Protein AF-W6Z6M7-F1 (afdb_monomer_lite)

Sequence (289 aa):
KALEEQAALIQELYREKDEEKVVNYAEYVKILHVDLKQAHRQIEYYKVLAEDSQRRASRYQESLTQATKDQIAVSHLEAQKEQLHRELEQHKLIIHKLRSENERAAENFVRLRERDKKALAACEVRLADLVSHACENENVAARTLLNDRGALLNKMEVVYNVVVSEVTPLKRVFKRALQMLQVYQGLFQTLSDPRFTTIGSLPPDLDALMTRARDDLNAYREVHGMFSGVGAAVEDQIREELGGMSESAGGMLKSLHYIKRDVEAFLARLRAEPGAWFIMKAKFGNIWR

Structure (mmCIF, N/CA/C/O backbone):
data_AF-W6Z6M7-F1
#
_entry.id   AF-W6Z6M7-F1
#
loop_
_atom_site.group_PDB
_atom_site.id
_atom_site.type_symbol
_atom_site.label_atom_id
_atom_site.label_alt_id
_atom_site.label_comp_id
_atom_site.label_asym_id
_atom_site.label_entity_id
_atom_site.label_seq_id
_atom_site.pdbx_PDB_ins_code
_atom_site.Cartn_x
_atom_site.Cartn_y
_atom_site.Cartn_z
_atom_site.occupancy
_atom_site.B_iso_or_equiv
_atom_site.auth_seq_id
_atom_site.auth_comp_id
_atom_site.auth_asym_id
_atom_site.auth_atom_id
_atom_site.pdbx_PDB_model_num
ATOM 1 N N . LYS A 1 1 ? -38.004 -29.398 139.815 1.00 52.56 1 LYS A N 1
ATOM 2 C CA . LYS A 1 1 ? -38.571 -28.130 140.329 1.00 52.56 1 LYS A CA 1
ATOM 3 C C . LYS A 1 1 ? -40.101 -28.122 140.357 1.00 52.56 1 LYS A C 1
ATOM 5 O O . LYS A 1 1 ? -40.603 -28.377 141.434 1.00 52.56 1 LYS A O 1
ATOM 10 N N . ALA A 1 2 ? -40.861 -27.997 139.257 1.00 51.00 2 ALA A N 1
ATOM 11 C CA . ALA A 1 2 ? -42.343 -28.053 139.340 1.00 51.00 2 ALA A CA 1
ATOM 12 C C . ALA A 1 2 ? -42.921 -29.422 139.794 1.00 51.00 2 ALA A C 1
ATOM 14 O O . ALA A 1 2 ? -43.996 -29.480 140.377 1.00 51.00 2 ALA A O 1
ATOM 15 N N . LEU A 1 3 ? -42.188 -30.524 139.578 1.00 53.34 3 LEU A N 1
ATOM 16 C CA . LEU A 1 3 ? -42.571 -31.876 140.026 1.00 53.34 3 LEU A CA 1
ATOM 17 C C . LEU A 1 3 ? -42.216 -32.181 141.499 1.00 53.34 3 LEU A C 1
ATOM 19 O O . LEU A 1 3 ? -42.773 -33.111 142.068 1.00 53.34 3 LEU A O 1
ATOM 23 N N . GLU A 1 4 ? -41.317 -31.410 142.127 1.00 55.78 4 GLU A N 1
ATOM 24 C CA . GLU A 1 4 ? -40.910 -31.623 143.532 1.00 55.78 4 GLU A CA 1
ATOM 25 C C . GLU A 1 4 ? -41.875 -30.934 144.511 1.00 55.78 4 GLU A C 1
ATOM 27 O O . GLU A 1 4 ? -42.175 -31.484 145.567 1.00 55.78 4 GLU A O 1
ATOM 32 N N . GLU A 1 5 ? -42.454 -29.792 144.127 1.00 53.62 5 GLU A N 1
ATOM 33 C CA . GLU A 1 5 ? -43.509 -29.111 144.899 1.00 53.62 5 GLU A CA 1
ATOM 34 C C . GLU A 1 5 ? -44.842 -29.882 144.864 1.00 53.62 5 GLU A C 1
ATOM 36 O O . GLU A 1 5 ? -45.596 -29.877 145.837 1.00 53.62 5 GLU A O 1
ATOM 41 N N . GLN A 1 6 ? -45.101 -30.638 143.790 1.00 54.56 6 GLN A N 1
ATOM 42 C CA . GLN A 1 6 ? -46.291 -31.484 143.663 1.00 54.56 6 GLN A CA 1
ATOM 43 C C . GLN A 1 6 ? -46.231 -32.733 144.568 1.00 54.56 6 GLN A C 1
ATOM 45 O O . GLN A 1 6 ? -47.272 -33.235 144.983 1.00 54.56 6 GLN A O 1
ATOM 50 N N . ALA A 1 7 ? -45.030 -33.211 144.921 1.00 56.62 7 ALA A N 1
ATOM 51 C CA . ALA A 1 7 ? -44.844 -34.351 145.823 1.00 56.62 7 ALA A CA 1
ATOM 52 C C . ALA A 1 7 ? -44.991 -33.972 147.311 1.00 56.62 7 ALA A C 1
ATOM 54 O O . ALA A 1 7 ? -45.514 -34.771 148.090 1.00 56.62 7 ALA A O 1
ATOM 55 N N . ALA A 1 8 ? -44.602 -32.750 147.700 1.00 57.03 8 ALA A N 1
ATOM 56 C CA . ALA A 1 8 ? -44.759 -32.252 149.072 1.00 57.03 8 ALA A CA 1
ATOM 57 C C . ALA A 1 8 ? -46.240 -32.047 149.451 1.00 57.03 8 ALA A C 1
ATOM 59 O O . ALA A 1 8 ? -46.659 -32.440 150.538 1.00 57.03 8 ALA A O 1
ATOM 60 N N . LEU A 1 9 ? -47.060 -31.548 148.518 1.00 54.53 9 LEU A N 1
ATOM 61 C CA . LEU A 1 9 ? -48.497 -31.343 148.737 1.00 54.53 9 LEU A CA 1
ATOM 62 C C . LEU A 1 9 ? -49.275 -32.665 148.911 1.00 54.53 9 LEU A C 1
ATOM 64 O O . LEU A 1 9 ? -50.286 -32.712 149.609 1.00 54.53 9 LEU A O 1
ATOM 68 N N . ILE A 1 10 ? -48.798 -33.757 148.300 1.00 60.16 10 ILE A N 1
ATOM 69 C CA . ILE A 1 10 ? -49.424 -35.086 148.401 1.00 60.16 10 ILE A CA 1
ATOM 70 C C . ILE A 1 10 ? -49.123 -35.741 149.762 1.00 60.16 10 ILE A C 1
ATOM 72 O O . ILE A 1 10 ? -49.964 -36.480 150.266 1.00 60.16 10 ILE A O 1
ATOM 76 N N . GLN A 1 11 ? -47.980 -35.453 150.400 1.00 56.66 11 GLN A N 1
ATOM 77 C CA . GLN A 1 11 ? -47.641 -36.003 151.725 1.00 56.66 11 GLN A CA 1
ATOM 78 C C . GLN A 1 11 ? -48.412 -35.346 152.881 1.00 56.66 11 GLN A C 1
ATOM 80 O O . GLN A 1 11 ? -48.691 -36.011 153.879 1.00 56.66 11 GLN A O 1
ATOM 85 N N . GLU A 1 12 ? -48.804 -34.080 152.743 1.00 54.78 12 GLU A N 1
ATOM 86 C CA . GLU A 1 12 ? -49.548 -33.347 153.777 1.00 54.78 12 GLU A CA 1
ATOM 87 C C . GLU A 1 12 ? -51.053 -33.692 153.775 1.00 54.78 12 GLU A C 1
ATOM 89 O O . GLU A 1 12 ? -51.709 -33.666 154.815 1.00 54.78 12 GLU A O 1
ATOM 94 N N . LEU A 1 13 ? -51.583 -34.158 152.637 1.00 52.62 13 LEU A N 1
ATOM 95 C CA . LEU A 1 13 ? -52.991 -34.544 152.464 1.00 52.62 13 LEU A CA 1
ATOM 96 C C . LEU A 1 13 ? -53.360 -35.946 152.996 1.00 52.62 13 LEU A C 1
ATOM 98 O O . LEU A 1 13 ? -54.544 -36.258 153.085 1.00 52.62 13 LEU A O 1
ATOM 102 N N . TYR A 1 14 ? -52.397 -36.790 153.391 1.00 52.75 14 TYR A N 1
ATOM 103 C CA . TYR A 1 14 ? -52.678 -38.141 153.920 1.00 52.75 14 TYR A CA 1
ATOM 104 C C . TYR A 1 14 ? -52.827 -38.220 155.455 1.00 52.75 14 TYR A C 1
ATOM 106 O O . TYR A 1 14 ? -53.058 -39.312 155.981 1.00 52.75 14 TYR A O 1
ATOM 114 N N . ARG A 1 15 ? -52.711 -37.102 156.197 1.00 48.91 15 ARG A N 1
ATOM 115 C CA . ARG A 1 15 ? -52.721 -37.107 157.678 1.00 48.91 15 ARG A CA 1
ATOM 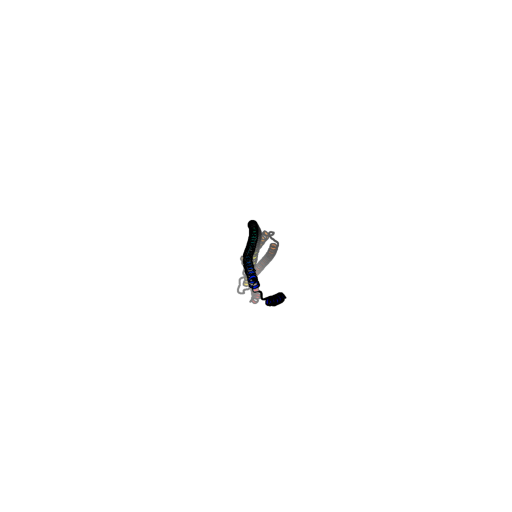116 C C . ARG A 1 15 ? -54.022 -36.627 158.341 1.00 48.91 15 ARG A C 1
ATOM 118 O O . ARG A 1 15 ? -54.185 -36.849 159.538 1.00 48.91 15 ARG A O 1
ATOM 125 N N . GLU A 1 16 ? -54.975 -36.077 157.592 1.00 45.22 16 GLU A N 1
ATOM 126 C CA . GLU A 1 16 ? -56.314 -35.732 158.095 1.00 45.22 16 GLU A CA 1
ATOM 127 C C . GLU A 1 16 ? -57.378 -36.646 157.473 1.00 45.22 16 GLU A C 1
ATOM 129 O O . GLU A 1 16 ? -57.803 -36.471 156.332 1.00 45.22 16 GLU A O 1
ATOM 134 N N . LYS A 1 17 ? -57.809 -37.651 158.245 1.00 46.94 17 LYS A N 1
ATOM 135 C CA . LYS A 1 17 ? -59.033 -38.415 157.981 1.00 46.94 17 LYS A CA 1
ATOM 136 C C . LYS A 1 17 ? -60.247 -37.536 158.301 1.00 46.94 17 LYS A C 1
ATOM 138 O O . LYS A 1 17 ? -60.750 -37.592 159.415 1.00 46.94 17 LYS A O 1
ATOM 143 N N . ASP A 1 18 ? -60.711 -36.779 157.314 1.00 43.69 18 ASP A N 1
ATOM 144 C CA . ASP A 1 18 ? -62.050 -36.180 157.294 1.00 43.69 18 ASP A CA 1
ATOM 145 C C . ASP A 1 18 ? -62.776 -36.670 156.034 1.00 43.69 18 ASP A C 1
ATOM 147 O O . ASP A 1 18 ? -62.530 -36.200 154.920 1.00 43.69 18 ASP A O 1
ATOM 151 N N . GLU A 1 19 ? -63.685 -37.630 156.209 1.00 46.97 19 GLU A N 1
ATOM 152 C CA . GLU A 1 19 ? -64.458 -38.267 155.130 1.00 46.97 19 GLU A CA 1
ATOM 153 C C . GLU A 1 19 ? -65.427 -37.294 154.410 1.00 46.97 19 GLU A C 1
ATOM 155 O O . GLU A 1 19 ? -65.953 -37.619 153.349 1.00 46.97 19 GLU A O 1
ATOM 160 N N . GLU A 1 20 ? -65.587 -36.057 154.898 1.00 45.72 20 GLU A N 1
ATOM 161 C CA . GLU A 1 20 ? -66.448 -35.014 154.310 1.00 45.72 20 GLU A CA 1
ATOM 162 C C . GLU A 1 20 ? -65.693 -34.058 153.352 1.00 45.72 20 GLU A C 1
ATOM 164 O O . GLU A 1 20 ? -66.273 -33.512 152.410 1.00 45.72 20 GLU A O 1
ATOM 169 N N . LYS A 1 21 ? -64.362 -33.923 153.497 1.00 44.44 21 LYS A N 1
ATOM 170 C CA . LYS A 1 21 ? -63.510 -33.125 152.584 1.00 44.44 21 LYS A CA 1
ATOM 171 C C . LYS A 1 21 ? -63.195 -33.859 151.273 1.00 44.44 21 LYS A C 1
ATOM 173 O O . LYS A 1 21 ? -62.911 -33.213 150.264 1.00 44.44 21 LYS A O 1
ATOM 178 N N . VAL A 1 22 ? -63.309 -35.192 151.259 1.00 48.59 22 VAL A N 1
ATOM 179 C CA . VAL A 1 22 ? -63.134 -36.040 150.063 1.00 48.59 22 VAL A CA 1
ATOM 180 C C . VAL A 1 22 ? -64.234 -35.779 149.019 1.00 48.59 22 VAL A C 1
ATOM 182 O O . VAL A 1 22 ? -63.962 -35.817 147.819 1.00 48.59 22 VAL A O 1
ATOM 185 N N . VAL A 1 23 ? -65.455 -35.430 149.450 1.00 51.97 23 VAL A N 1
ATOM 186 C CA . VAL A 1 23 ? -66.586 -35.118 148.551 1.00 51.97 23 VAL A CA 1
ATOM 187 C C . VAL A 1 23 ? -66.426 -33.736 147.901 1.00 51.97 23 VAL A C 1
ATOM 189 O O . VAL A 1 23 ? -66.646 -33.592 146.699 1.00 51.97 23 VAL A O 1
ATOM 192 N N . ASN A 1 24 ? -65.946 -32.745 148.657 1.00 53.38 24 ASN A N 1
ATOM 193 C CA . ASN A 1 24 ? -65.758 -31.369 148.180 1.00 53.38 24 ASN A CA 1
ATOM 194 C C . ASN A 1 24 ? -64.522 -31.227 147.259 1.00 53.38 24 ASN A C 1
ATOM 196 O O . ASN A 1 24 ? -64.566 -30.546 146.235 1.00 53.38 24 ASN A O 1
ATOM 200 N N . TYR A 1 25 ? -63.438 -31.970 147.529 1.00 50.47 25 TYR A N 1
ATOM 201 C CA . TYR A 1 25 ? -62.310 -32.089 146.591 1.00 50.47 25 TYR A CA 1
ATOM 202 C C . TYR A 1 25 ? -62.712 -32.781 145.282 1.00 50.47 25 TYR A C 1
ATOM 204 O O . TYR A 1 25 ? -62.236 -32.393 144.216 1.00 50.47 25 TYR A O 1
ATOM 212 N N . ALA A 1 26 ? -63.612 -33.768 145.325 1.00 59.12 26 ALA A N 1
ATOM 213 C CA . ALA A 1 26 ? -64.132 -34.407 144.118 1.00 59.12 26 ALA A CA 1
ATOM 214 C C . ALA A 1 26 ? -64.989 -33.446 143.267 1.00 59.12 26 ALA A C 1
ATOM 216 O O . ALA A 1 26 ? -64.957 -33.526 142.038 1.00 59.12 26 ALA A O 1
ATOM 217 N N . GLU A 1 27 ? -65.721 -32.517 143.890 1.00 61.28 27 GLU A N 1
ATOM 218 C CA . GLU A 1 27 ? -66.440 -31.436 143.200 1.00 61.28 27 GLU A CA 1
ATOM 219 C C . GLU A 1 27 ? -65.498 -30.383 142.608 1.00 61.28 27 GLU A C 1
ATOM 221 O O . GLU A 1 27 ? -65.645 -30.025 141.439 1.00 61.28 27 GLU A O 1
ATOM 226 N N . TYR A 1 28 ? -64.469 -29.960 143.343 1.00 66.69 28 TYR A N 1
ATOM 227 C CA . TYR A 1 28 ? -63.456 -29.034 142.831 1.00 66.69 28 TYR A CA 1
ATOM 228 C C . TYR A 1 28 ? -62.647 -29.637 141.671 1.00 66.69 28 TYR A C 1
ATOM 230 O O . TYR A 1 28 ? -62.437 -28.983 140.652 1.00 66.69 28 TYR A O 1
ATOM 238 N N . VAL A 1 29 ? -62.273 -30.920 141.761 1.00 70.12 29 VAL A N 1
ATOM 239 C CA . VAL A 1 29 ? -61.630 -31.666 140.666 1.00 70.12 29 VAL A CA 1
ATOM 240 C C . VAL A 1 29 ? -62.570 -31.811 139.467 1.00 70.12 29 VAL A C 1
ATOM 242 O O . VAL A 1 29 ? -62.101 -31.741 138.334 1.00 70.12 29 VAL A O 1
ATOM 245 N N . LYS A 1 30 ? -63.890 -31.951 139.666 1.00 73.56 30 LYS A N 1
ATOM 246 C CA . LYS A 1 30 ? -64.871 -31.918 138.565 1.00 73.56 30 LYS A CA 1
ATOM 247 C C . LYS A 1 30 ? -64.936 -30.546 137.898 1.00 73.56 30 LYS A C 1
ATOM 249 O O . LYS A 1 30 ? -64.945 -30.505 136.671 1.00 73.56 30 LYS A O 1
ATOM 254 N N . ILE A 1 31 ? -64.951 -29.455 138.667 1.00 74.62 31 ILE A N 1
ATOM 255 C CA . ILE A 1 31 ? -64.950 -28.079 138.139 1.00 74.62 31 ILE A CA 1
ATOM 256 C C . ILE A 1 31 ? -63.665 -27.825 137.346 1.00 74.62 31 ILE A C 1
ATOM 258 O O . ILE A 1 31 ? -63.734 -27.475 136.172 1.00 74.62 31 ILE A O 1
ATOM 262 N N . LEU A 1 32 ? -62.501 -28.138 137.920 1.00 75.81 32 LEU A N 1
ATOM 263 C CA . LEU A 1 32 ? -61.215 -28.072 137.223 1.00 75.81 32 LEU A CA 1
ATOM 264 C C . LEU A 1 32 ? -61.195 -28.946 135.973 1.00 75.81 32 LEU A C 1
ATOM 266 O O . LEU A 1 32 ? -60.684 -28.527 134.948 1.00 75.81 32 LEU A O 1
ATOM 270 N N . HIS A 1 33 ? -61.762 -30.149 136.012 1.00 79.25 33 HIS A N 1
ATOM 271 C CA . HIS A 1 33 ? -61.825 -31.025 134.846 1.00 79.25 33 HIS A CA 1
ATOM 272 C C . HIS A 1 33 ? -62.742 -30.468 133.746 1.00 79.25 33 HIS A C 1
ATOM 274 O O . HIS A 1 33 ? -62.464 -30.663 132.560 1.00 79.25 33 HIS A O 1
ATOM 280 N N . VAL A 1 34 ? -63.818 -29.768 134.117 1.00 79.62 34 VAL A N 1
ATOM 281 C CA . VAL A 1 34 ? -64.685 -29.031 133.188 1.00 79.62 34 VAL A CA 1
ATOM 282 C C . VAL A 1 34 ? -63.936 -27.840 132.588 1.00 79.62 34 VAL A C 1
ATOM 284 O O . VAL A 1 34 ? -63.919 -27.722 131.364 1.00 79.62 34 VAL A O 1
ATOM 287 N N . ASP A 1 35 ? -63.237 -27.042 133.395 1.00 80.88 35 ASP A N 1
ATOM 288 C CA . ASP A 1 35 ? -62.440 -25.898 132.932 1.00 80.88 35 ASP A CA 1
ATOM 289 C C . ASP A 1 35 ? -61.274 -26.331 132.042 1.00 80.88 35 ASP A C 1
ATOM 291 O O . ASP A 1 35 ? -61.032 -25.748 130.991 1.00 80.88 35 ASP A O 1
ATOM 295 N N . LEU A 1 36 ? -60.587 -27.416 132.395 1.00 80.88 36 LEU A N 1
ATOM 296 C CA . LEU A 1 36 ? -59.485 -27.983 131.618 1.00 80.88 36 LEU A CA 1
ATOM 297 C C . LEU A 1 36 ? -60.003 -28.570 130.294 1.00 80.88 36 LEU A C 1
ATOM 299 O O . LEU A 1 36 ? -59.350 -28.440 129.257 1.00 80.88 36 LEU A O 1
ATOM 303 N N . LYS A 1 37 ? -61.212 -29.151 130.284 1.00 83.44 37 LYS A N 1
ATOM 304 C CA . LYS A 1 37 ? -61.913 -29.540 129.049 1.00 83.44 37 LYS A CA 1
ATOM 305 C C . LYS A 1 37 ? -62.332 -28.327 128.220 1.00 83.44 37 LYS A C 1
ATOM 307 O O . LYS A 1 37 ? -62.249 -28.388 126.995 1.00 83.44 37 LYS A O 1
ATOM 312 N N . GLN A 1 38 ? -62.784 -27.245 128.845 1.00 83.62 38 GLN A N 1
ATOM 313 C CA . GLN A 1 38 ? -63.189 -26.017 128.162 1.00 83.62 38 GLN A CA 1
ATOM 314 C C . GLN A 1 38 ? -61.983 -25.283 127.565 1.00 83.62 38 GLN A C 1
ATOM 316 O O . GLN A 1 38 ? -62.033 -24.883 126.403 1.00 83.62 38 GLN A O 1
ATOM 321 N N . ALA A 1 39 ? -60.873 -25.213 128.297 1.00 81.38 39 ALA A N 1
ATOM 322 C CA . ALA A 1 39 ? -59.590 -24.717 127.823 1.00 81.38 39 ALA A CA 1
ATOM 323 C C . ALA A 1 39 ? -59.055 -25.574 126.668 1.00 81.38 39 ALA A C 1
ATOM 325 O O . ALA A 1 39 ? -58.657 -25.019 125.652 1.00 81.38 39 ALA A O 1
ATOM 326 N N . HIS A 1 40 ? -59.132 -26.911 126.743 1.00 84.38 40 HIS A N 1
ATOM 327 C CA . HIS A 1 40 ? -58.778 -27.779 125.610 1.00 84.38 40 HIS A CA 1
ATOM 328 C C . HIS A 1 40 ? -59.631 -27.503 124.372 1.00 84.38 40 HIS A C 1
ATOM 330 O O . HIS A 1 40 ? -59.092 -27.438 123.274 1.00 84.38 40 HIS A O 1
ATOM 336 N N . ARG A 1 41 ? -60.947 -27.303 124.530 1.00 85.44 41 ARG A N 1
ATOM 337 C CA . ARG A 1 41 ? -61.826 -26.941 123.406 1.00 85.44 41 ARG A CA 1
ATOM 338 C C . ARG A 1 41 ? -61.480 -25.574 122.825 1.00 85.44 41 ARG A C 1
ATOM 340 O O . ARG A 1 41 ? -61.516 -25.421 121.611 1.00 85.44 41 ARG A O 1
ATOM 347 N N . GLN A 1 42 ? -61.140 -24.595 123.663 1.00 84.88 42 GLN A N 1
ATOM 348 C CA . GLN A 1 42 ? -60.680 -23.284 123.200 1.00 84.88 42 GLN A CA 1
ATOM 349 C C . GLN A 1 42 ? -59.335 -23.384 122.475 1.00 84.88 42 GLN A C 1
ATOM 351 O O . GLN A 1 42 ? -59.181 -22.789 121.414 1.00 84.88 42 GLN A O 1
ATOM 356 N N . ILE A 1 43 ? -58.388 -24.166 123.000 1.00 86.56 43 ILE A N 1
ATOM 357 C CA . ILE A 1 43 ? -57.090 -24.424 122.367 1.00 86.56 43 ILE A CA 1
ATOM 358 C C . ILE A 1 43 ? -57.287 -25.103 121.008 1.00 86.56 43 ILE A C 1
ATOM 360 O O . ILE A 1 43 ? -56.730 -24.634 120.024 1.00 86.56 43 ILE A O 1
ATOM 364 N N . GLU A 1 44 ? -58.110 -26.152 120.927 1.00 88.31 44 GLU A N 1
ATOM 365 C CA . GLU A 1 44 ? -58.467 -26.820 119.667 1.00 88.31 44 GLU A CA 1
ATOM 366 C C . GLU A 1 44 ? -59.129 -25.852 118.681 1.00 88.31 44 GLU A C 1
ATOM 368 O O . GLU A 1 44 ? -58.717 -25.766 117.527 1.00 88.31 44 GLU A O 1
ATOM 373 N N . TYR A 1 45 ? -60.092 -25.046 119.137 1.00 91.81 45 TYR A N 1
ATOM 374 C CA . TYR A 1 45 ? -60.742 -24.039 118.300 1.00 91.81 45 TYR A CA 1
ATOM 375 C C . TYR A 1 45 ? -59.741 -23.027 117.724 1.00 91.81 45 TYR A C 1
ATOM 377 O O . TYR A 1 45 ? -59.712 -22.806 116.513 1.00 91.81 45 TYR A O 1
ATOM 385 N N . TYR A 1 46 ? -58.887 -22.435 118.565 1.00 91.06 46 TYR A N 1
ATOM 386 C CA . TYR A 1 46 ? -57.875 -21.480 118.108 1.00 91.06 46 TYR A CA 1
ATOM 387 C C . TYR A 1 46 ? -56.787 -22.137 117.263 1.00 91.06 46 TYR A C 1
ATOM 389 O O . TYR A 1 46 ? -56.268 -21.490 116.360 1.00 91.06 46 TYR A O 1
ATOM 397 N N . LYS A 1 47 ? -56.468 -23.411 117.500 1.00 93.12 47 LYS A N 1
ATOM 398 C CA . LYS A 1 47 ? -55.543 -24.182 116.667 1.00 93.12 47 LYS A CA 1
ATOM 399 C C . LYS A 1 47 ? -56.113 -24.392 115.268 1.00 93.12 47 LYS A C 1
ATOM 401 O O . LYS A 1 47 ? -55.431 -24.083 114.297 1.00 93.12 47 LYS A O 1
ATOM 406 N N . VAL A 1 48 ? -57.369 -24.825 115.154 1.00 92.25 48 VAL A N 1
ATOM 407 C CA . VAL A 1 48 ? -58.062 -24.950 113.862 1.00 92.25 48 VAL A CA 1
ATOM 408 C C . VAL A 1 48 ? -58.130 -23.595 113.154 1.00 92.25 48 VAL A C 1
ATOM 410 O O . VAL A 1 48 ? -57.856 -23.516 111.958 1.00 92.25 48 VAL A O 1
ATOM 413 N N . LEU A 1 49 ? -58.429 -22.517 113.886 1.00 92.25 49 LEU A N 1
ATOM 414 C CA . LEU A 1 49 ? -58.455 -21.160 113.337 1.00 92.25 49 LEU A CA 1
ATOM 415 C C . LEU A 1 49 ? -57.064 -20.707 112.852 1.00 92.25 49 LEU A C 1
ATOM 417 O O . LEU A 1 49 ? -56.944 -20.146 111.762 1.00 92.25 49 LEU A O 1
ATOM 421 N N . ALA A 1 50 ? -56.010 -20.975 113.629 1.00 92.12 50 ALA A N 1
ATOM 422 C CA . ALA A 1 50 ? -54.626 -20.667 113.281 1.00 92.12 50 ALA A CA 1
ATOM 423 C C . ALA A 1 50 ? -54.173 -21.459 112.046 1.00 92.12 50 ALA A C 1
ATOM 425 O O . ALA A 1 50 ? -53.665 -20.864 111.100 1.00 92.12 50 ALA A O 1
ATOM 426 N N . GLU A 1 51 ? -54.432 -22.765 111.989 1.00 93.19 51 GLU A N 1
ATOM 427 C CA . GLU A 1 51 ? -54.118 -23.599 110.827 1.00 93.19 51 GLU A CA 1
ATOM 428 C C . GLU A 1 51 ? -54.886 -23.170 109.572 1.00 93.19 51 GLU A C 1
ATOM 430 O O . GLU A 1 51 ? -54.317 -23.144 108.481 1.00 93.19 51 GLU A O 1
ATOM 435 N N . ASP A 1 52 ? -56.171 -22.831 109.698 1.00 93.31 52 ASP A N 1
ATOM 436 C CA . ASP A 1 52 ? -56.973 -22.352 108.572 1.00 93.31 52 ASP A CA 1
ATOM 437 C C . ASP A 1 52 ? -56.484 -20.983 108.073 1.00 93.31 52 ASP A C 1
ATOM 439 O O . ASP A 1 52 ? -56.325 -20.777 106.867 1.00 93.31 52 ASP A O 1
ATOM 443 N N . SER A 1 53 ? -56.161 -20.061 108.986 1.00 92.50 53 SER A N 1
ATOM 444 C CA . SER A 1 53 ? -55.553 -18.773 108.630 1.00 92.50 53 SER A CA 1
ATOM 445 C C . SER A 1 53 ? -54.173 -18.933 107.985 1.00 92.50 53 SER A C 1
ATOM 447 O O . SER A 1 53 ? -53.899 -18.264 106.990 1.00 92.50 53 SER A O 1
ATOM 449 N N . GLN A 1 54 ? -53.343 -19.866 108.462 1.00 93.94 54 GLN A N 1
ATOM 450 C CA . GLN A 1 54 ? -52.051 -20.188 107.861 1.00 93.94 54 GLN A CA 1
ATOM 451 C C . GLN A 1 54 ? -52.226 -20.787 106.463 1.00 93.94 54 GLN A C 1
ATOM 453 O O . GLN A 1 54 ? -51.567 -20.342 105.530 1.00 93.94 54 GLN A O 1
ATOM 458 N N . ARG A 1 55 ? -53.157 -21.733 106.275 1.00 93.25 55 ARG A N 1
ATOM 459 C CA . ARG A 1 55 ? -53.480 -22.286 104.947 1.00 93.25 55 ARG A CA 1
ATOM 460 C C . ARG A 1 55 ? -53.959 -21.200 103.987 1.00 93.25 55 ARG A C 1
ATOM 462 O O . ARG A 1 55 ? -53.536 -21.182 102.832 1.00 93.25 55 ARG A O 1
ATOM 469 N N . ARG A 1 56 ? -54.822 -20.285 104.446 1.00 93.38 56 ARG A N 1
ATOM 470 C CA . ARG A 1 56 ? -55.260 -19.126 103.654 1.00 93.38 56 ARG A CA 1
ATOM 471 C C . ARG A 1 56 ? -54.084 -18.216 103.299 1.00 93.38 56 ARG A C 1
ATOM 473 O O . ARG A 1 56 ? -53.948 -17.856 102.134 1.00 93.38 56 ARG A O 1
ATOM 480 N N . ALA A 1 57 ? -53.211 -17.905 104.256 1.00 93.69 57 ALA A N 1
ATOM 481 C CA . ALA A 1 57 ? -52.007 -17.112 104.021 1.00 93.69 57 ALA A CA 1
ATOM 482 C C . ALA A 1 57 ? -51.066 -17.777 103.002 1.00 93.69 57 ALA A C 1
ATOM 484 O O . ALA A 1 57 ? -50.631 -17.110 102.067 1.00 93.69 57 ALA A O 1
ATOM 485 N N . SER A 1 58 ? -50.822 -19.088 103.110 1.00 94.25 58 SER A N 1
ATOM 486 C CA . SER A 1 58 ? -50.012 -19.845 102.147 1.00 94.25 58 SER A CA 1
ATOM 487 C C . SER A 1 58 ? -50.614 -19.819 100.744 1.00 94.25 58 SER A C 1
ATOM 489 O O . SER A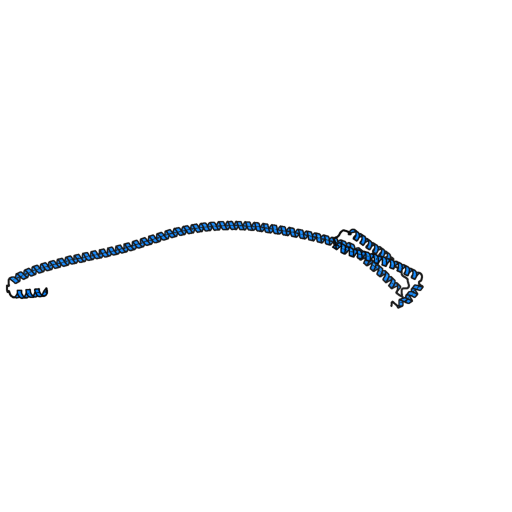 1 58 ? -49.899 -19.525 99.793 1.00 94.25 58 SER A O 1
ATOM 491 N N . ARG A 1 59 ? -51.932 -20.023 100.598 1.00 94.56 59 ARG A N 1
ATOM 492 C CA . ARG A 1 59 ? -52.604 -19.914 99.290 1.00 94.56 59 ARG A CA 1
ATOM 493 C C . ARG A 1 59 ? -52.489 -18.513 98.697 1.00 94.56 59 ARG A C 1
ATOM 495 O O . ARG A 1 59 ? -52.259 -18.381 97.500 1.00 94.56 59 ARG A O 1
ATOM 502 N N . TYR A 1 60 ? -52.635 -17.468 99.513 1.00 94.94 60 TYR A N 1
ATOM 503 C CA . TYR A 1 60 ? -52.444 -16.096 99.040 1.00 94.94 60 TYR A CA 1
ATOM 504 C C . TYR A 1 60 ? -50.994 -15.831 98.637 1.00 94.94 60 TYR A C 1
ATOM 506 O O . TYR A 1 60 ? -50.766 -15.206 97.607 1.00 94.94 60 TYR A O 1
ATOM 514 N N . GLN A 1 61 ? -50.018 -16.342 99.386 1.00 95.62 61 GLN A N 1
ATOM 515 C CA . GLN A 1 61 ? -48.604 -16.229 99.036 1.00 95.62 61 GLN A CA 1
ATOM 516 C C . GLN A 1 61 ? -48.278 -16.969 97.731 1.00 95.62 61 GLN A C 1
ATOM 518 O O . GLN A 1 61 ? -47.612 -16.416 96.858 1.00 95.62 61 GLN A O 1
ATOM 523 N N . GLU A 1 62 ? -48.775 -18.191 97.552 1.00 95.19 62 GLU A N 1
ATOM 524 C CA . GLU A 1 62 ? -48.635 -18.955 96.308 1.00 95.19 62 GLU A CA 1
ATOM 525 C C . GLU A 1 62 ? -49.305 -18.234 95.134 1.00 95.19 62 GLU A C 1
ATOM 527 O O . GLU A 1 62 ? -48.679 -18.024 94.098 1.00 95.19 62 GLU A O 1
ATOM 532 N N . SER A 1 63 ? -50.539 -17.760 95.313 1.00 96.25 63 SER A N 1
ATOM 533 C CA . SER A 1 63 ? -51.250 -16.997 94.285 1.00 96.25 63 SER A CA 1
ATOM 534 C C . SER A 1 63 ? -50.515 -15.708 93.914 1.00 96.25 63 SER A C 1
ATOM 536 O O . SER A 1 63 ? -50.460 -15.360 92.738 1.00 96.25 63 SER A O 1
ATOM 538 N N . LEU A 1 64 ? -49.943 -14.998 94.889 1.00 95.62 64 LEU A N 1
ATOM 539 C CA . LEU A 1 64 ? -49.227 -13.744 94.657 1.00 95.62 64 LEU A CA 1
ATOM 540 C C . LEU A 1 64 ? -47.874 -13.994 93.986 1.00 95.62 64 LEU A C 1
ATOM 542 O O . LEU A 1 64 ? -47.512 -13.283 93.051 1.00 95.62 64 LEU A O 1
ATOM 546 N N . THR A 1 65 ? -47.147 -15.036 94.396 1.00 96.00 65 THR A N 1
ATOM 547 C CA . THR A 1 65 ? -45.898 -15.440 93.731 1.00 96.00 65 THR A CA 1
ATOM 548 C C . THR A 1 65 ? -46.142 -15.913 92.301 1.00 96.00 65 THR A C 1
ATOM 550 O O . THR A 1 65 ? -45.375 -15.539 91.416 1.00 96.00 65 THR A O 1
ATOM 553 N N . GLN A 1 66 ? -47.216 -16.665 92.046 1.00 96.31 66 GLN A N 1
ATOM 554 C CA . GLN A 1 66 ? -47.595 -17.070 90.695 1.00 96.31 66 GLN A CA 1
ATOM 555 C C . GLN A 1 66 ? -47.989 -15.864 89.836 1.00 96.31 66 GLN A C 1
ATOM 557 O O . GLN A 1 66 ? -47.415 -15.683 88.768 1.00 96.31 66 GLN A O 1
ATOM 562 N N . ALA A 1 67 ? -48.853 -14.976 90.339 1.00 95.44 67 ALA A N 1
ATOM 563 C CA . ALA A 1 67 ? -49.215 -13.744 89.636 1.00 95.44 67 ALA A CA 1
ATOM 564 C C . ALA A 1 67 ? -47.986 -12.867 89.334 1.00 95.44 67 ALA A C 1
ATOM 566 O O . ALA A 1 67 ? -47.887 -12.282 88.260 1.00 95.44 67 ALA A O 1
ATOM 567 N N . THR A 1 68 ? -47.010 -12.816 90.248 1.00 95.50 68 THR A N 1
ATOM 568 C CA . THR A 1 68 ? -45.752 -12.083 90.028 1.00 95.50 68 THR A CA 1
ATOM 569 C C . THR A 1 68 ? -44.908 -12.729 88.928 1.00 95.50 68 THR A C 1
ATOM 571 O O . THR A 1 68 ? -44.368 -12.026 88.078 1.00 95.50 68 THR A O 1
ATOM 574 N N . LYS A 1 69 ? -44.801 -14.065 88.908 1.00 96.75 69 LYS A N 1
ATOM 575 C CA . LYS A 1 69 ? -44.096 -14.793 87.841 1.00 96.75 69 LYS A CA 1
ATOM 576 C C . LYS A 1 69 ? -44.748 -14.563 86.483 1.00 96.75 69 LYS A C 1
ATOM 578 O O . LYS A 1 69 ? -44.039 -14.279 85.521 1.00 96.75 69 LYS A O 1
ATOM 583 N N . ASP A 1 70 ? -46.073 -14.642 86.424 1.00 96.06 70 ASP A N 1
ATOM 584 C CA . ASP A 1 70 ? -46.832 -14.418 85.196 1.00 96.06 70 ASP A CA 1
ATOM 585 C C . ASP A 1 70 ? -46.651 -12.971 84.712 1.00 96.06 70 ASP A C 1
ATOM 587 O O . ASP A 1 70 ? -46.375 -12.749 83.535 1.00 96.06 70 ASP A O 1
ATOM 591 N N . GLN A 1 71 ? -46.671 -11.989 85.621 1.00 95.88 71 GLN A N 1
ATOM 592 C CA . GLN A 1 71 ? -46.402 -10.586 85.291 1.00 95.88 71 GLN A CA 1
ATOM 593 C C . GLN A 1 71 ? -44.986 -10.371 84.732 1.00 95.88 71 GLN A C 1
ATOM 595 O O . GLN A 1 71 ? -44.813 -9.638 83.758 1.00 95.88 71 GLN A O 1
ATOM 600 N N . ILE A 1 72 ? -43.969 -11.012 85.319 1.00 96.69 72 ILE A N 1
ATOM 601 C CA . ILE A 1 72 ? -42.586 -10.948 84.818 1.00 96.69 72 ILE A CA 1
ATOM 602 C C . ILE A 1 72 ? -42.493 -11.581 83.425 1.00 96.69 72 ILE A C 1
ATOM 604 O O . ILE A 1 72 ? -41.860 -11.012 82.537 1.00 96.69 72 ILE A O 1
ATOM 608 N N . ALA A 1 73 ? -43.137 -12.732 83.213 1.00 96.75 73 ALA A N 1
ATOM 609 C CA . ALA A 1 73 ? -43.149 -13.410 81.920 1.00 96.75 73 ALA A CA 1
ATOM 610 C C . ALA A 1 73 ? -43.830 -12.561 80.834 1.00 96.75 73 ALA A C 1
ATOM 612 O O . ALA A 1 73 ? -43.295 -12.439 79.732 1.00 96.75 73 ALA A O 1
ATOM 613 N N . VAL A 1 74 ? -44.962 -11.923 81.151 1.00 97.06 74 VAL A N 1
ATOM 614 C CA . VAL A 1 74 ? -45.654 -10.997 80.241 1.00 97.06 74 VAL A CA 1
ATOM 615 C C . VAL A 1 74 ? -44.767 -9.798 79.917 1.00 97.06 74 VAL A C 1
ATOM 617 O O . VAL A 1 74 ? -44.553 -9.514 78.742 1.00 97.06 74 VAL A O 1
ATOM 620 N N . SER A 1 75 ? -44.172 -9.155 80.927 1.00 96.31 75 SER A N 1
ATOM 621 C CA . SER A 1 75 ? -43.271 -8.014 80.722 1.00 96.31 75 SER A CA 1
ATOM 622 C C . SER A 1 75 ? -42.052 -8.379 79.864 1.00 96.31 75 SER A C 1
ATOM 624 O O . SER A 1 75 ? -41.663 -7.610 78.985 1.00 96.31 75 SER A O 1
ATOM 626 N N . HIS A 1 76 ? -41.482 -9.574 80.049 1.00 97.25 76 HIS A N 1
ATOM 627 C CA . HIS A 1 76 ? -40.396 -10.073 79.206 1.00 97.25 76 HIS A CA 1
ATOM 628 C C . HIS A 1 76 ? -40.841 -10.267 77.746 1.00 97.25 76 HIS A C 1
ATOM 630 O O . HIS A 1 76 ? -40.134 -9.860 76.824 1.00 97.25 76 HIS A O 1
ATOM 636 N N . LEU A 1 77 ? -42.014 -10.869 77.516 1.00 97.50 77 LEU A N 1
ATOM 637 C CA . LEU A 1 77 ? -42.564 -11.049 76.168 1.00 97.50 77 LEU A CA 1
ATOM 638 C C . LEU A 1 77 ? -42.890 -9.710 75.492 1.00 97.50 77 LEU A C 1
ATOM 640 O O . LEU A 1 77 ? -42.636 -9.555 74.298 1.00 97.50 77 LEU A O 1
ATOM 644 N N . GLU A 1 78 ? -43.416 -8.737 76.237 1.00 97.00 78 GLU A N 1
ATOM 645 C CA . GLU A 1 78 ? -43.672 -7.380 75.744 1.00 97.00 78 GLU A CA 1
ATOM 646 C C . GLU A 1 78 ? -42.371 -6.675 75.350 1.00 97.00 78 GLU A C 1
ATOM 648 O O . GLU A 1 78 ? -42.272 -6.168 74.232 1.00 97.00 78 GLU A O 1
ATOM 653 N N . ALA A 1 79 ? -41.337 -6.736 76.195 1.00 97.12 79 ALA A N 1
ATOM 654 C CA . ALA A 1 79 ? -40.023 -6.174 75.886 1.00 97.12 79 ALA A CA 1
ATOM 655 C C . ALA A 1 79 ? -39.399 -6.820 74.635 1.00 97.12 79 ALA A C 1
ATOM 657 O O . ALA A 1 79 ? -38.871 -6.122 73.764 1.00 97.12 79 ALA A O 1
ATOM 658 N N . GLN A 1 80 ? -39.505 -8.147 74.498 1.00 98.19 80 GLN A N 1
ATOM 659 C CA . GLN A 1 80 ? -39.032 -8.864 73.314 1.00 98.19 80 GLN A CA 1
ATOM 660 C C . GLN A 1 80 ? -39.822 -8.466 72.058 1.00 98.19 80 GLN A C 1
ATOM 662 O O . GLN A 1 80 ? -39.237 -8.258 70.993 1.00 98.19 80 GLN A O 1
ATOM 667 N N . LYS A 1 81 ? -41.146 -8.314 72.170 1.00 97.56 81 LYS A N 1
ATOM 668 C CA . LYS A 1 81 ? -42.006 -7.845 71.077 1.00 97.56 81 LYS A CA 1
ATOM 669 C C . LYS A 1 81 ? -41.626 -6.429 70.638 1.00 97.56 81 LYS A C 1
ATOM 671 O O . LYS A 1 81 ? -41.540 -6.175 69.439 1.00 97.56 81 LYS A O 1
ATOM 676 N N . GLU A 1 82 ? -41.367 -5.522 71.577 1.00 97.56 82 GLU A N 1
ATOM 677 C CA . GLU A 1 82 ? -40.910 -4.160 71.281 1.00 97.56 82 GLU A CA 1
ATOM 678 C C . GLU A 1 82 ? -39.521 -4.131 70.639 1.00 97.56 82 GLU A C 1
ATOM 680 O O . GLU A 1 82 ? -39.275 -3.332 69.732 1.00 97.56 82 GLU A O 1
ATOM 685 N N . GLN A 1 83 ? -38.601 -4.991 71.082 1.00 98.06 83 GLN A N 1
ATOM 686 C CA . GLN A 1 83 ? -37.290 -5.128 70.452 1.00 98.06 83 GLN A CA 1
ATOM 687 C C . GLN A 1 83 ? -37.424 -5.598 68.998 1.00 98.06 83 GLN A C 1
ATOM 689 O O . GLN A 1 83 ? -36.922 -4.929 68.096 1.00 98.06 83 GLN A O 1
ATOM 694 N N . LEU A 1 84 ? -38.156 -6.691 68.759 1.00 98.00 84 LEU A N 1
ATOM 695 C CA . LEU A 1 84 ? -38.387 -7.216 67.411 1.00 98.00 84 LEU A CA 1
ATOM 696 C C . LEU A 1 84 ? -39.095 -6.195 66.514 1.00 98.00 84 LEU A C 1
ATOM 698 O O . LEU A 1 84 ? -38.785 -6.092 65.329 1.00 98.00 84 LEU A O 1
ATOM 702 N N . HIS A 1 85 ? -40.021 -5.409 67.067 1.00 98.06 85 HIS A N 1
ATOM 703 C CA . HIS A 1 85 ? -40.678 -4.339 66.324 1.00 98.06 85 HIS A CA 1
ATOM 704 C C . HIS A 1 85 ? -39.688 -3.244 65.901 1.00 98.06 85 HIS A C 1
ATOM 706 O O . HIS A 1 85 ? -39.687 -2.842 64.738 1.00 98.06 85 HIS A O 1
ATOM 712 N N . ARG A 1 86 ? -38.797 -2.810 66.804 1.00 98.12 86 ARG A N 1
ATOM 713 C CA . ARG A 1 86 ? -37.742 -1.832 66.487 1.00 98.12 86 ARG A CA 1
ATOM 714 C C . ARG A 1 86 ? -36.775 -2.345 65.420 1.00 98.12 86 ARG A C 1
ATOM 716 O O . ARG A 1 86 ? -36.478 -1.613 64.478 1.00 98.12 86 ARG A O 1
ATOM 723 N N . GLU A 1 87 ? -36.326 -3.593 65.532 1.00 98.00 87 GLU A N 1
ATOM 724 C CA . GLU A 1 87 ? -35.450 -4.229 64.537 1.00 98.00 87 GLU A CA 1
ATOM 725 C C . GLU A 1 87 ? -36.134 -4.328 63.165 1.00 98.00 87 GLU A C 1
ATOM 727 O O . GLU A 1 87 ? -35.529 -4.026 62.135 1.00 98.00 87 GLU A O 1
ATOM 732 N N . LEU A 1 88 ? -37.422 -4.681 63.139 1.00 98.12 88 LEU A N 1
ATOM 733 C CA . LEU A 1 88 ? -38.208 -4.767 61.912 1.00 98.12 88 LEU A CA 1
ATOM 734 C C . LEU A 1 88 ? -38.360 -3.402 61.223 1.00 98.12 88 LEU A C 1
ATOM 736 O O . LEU A 1 88 ? -38.186 -3.316 60.006 1.00 98.12 88 LEU A O 1
ATOM 740 N N . GLU A 1 89 ? -38.629 -2.332 61.972 1.00 98.31 89 GLU A N 1
ATOM 741 C CA . GLU A 1 89 ? -38.683 -0.974 61.413 1.00 98.31 89 GLU A CA 1
ATOM 742 C C . GLU A 1 89 ? -37.308 -0.492 60.923 1.00 98.31 89 GLU A C 1
ATOM 744 O O . GLU A 1 89 ? -37.199 0.090 59.839 1.00 98.31 89 GLU A O 1
ATOM 749 N N . GLN A 1 90 ? -36.230 -0.814 61.645 1.00 98.44 90 GLN A N 1
ATOM 750 C CA . GLN A 1 90 ? -34.867 -0.518 61.201 1.00 98.44 90 GLN A CA 1
ATOM 751 C C . GLN A 1 90 ? -34.526 -1.242 59.889 1.00 98.44 90 GLN A C 1
ATOM 753 O O . GLN A 1 90 ? -34.011 -0.625 58.953 1.00 98.44 90 GLN A O 1
ATOM 758 N N . HIS A 1 91 ? -34.838 -2.535 59.783 1.00 98.25 91 HIS A N 1
ATOM 759 C CA . HIS A 1 91 ? -34.604 -3.311 58.565 1.00 98.25 91 HIS A CA 1
ATOM 760 C C . H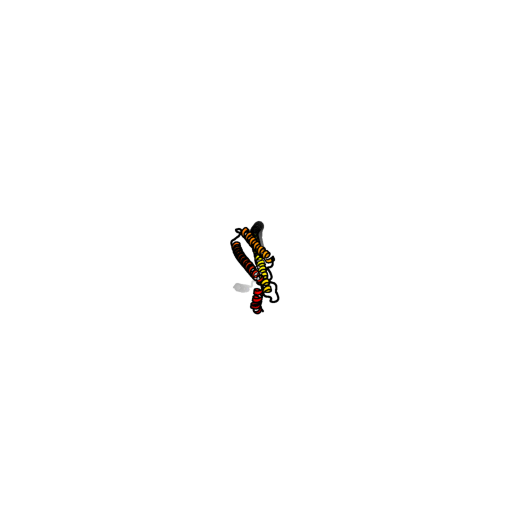IS A 1 91 ? -35.425 -2.791 57.382 1.00 98.25 91 HIS A C 1
ATOM 762 O O . HIS A 1 91 ? -34.891 -2.693 56.275 1.00 98.25 91 HIS A O 1
ATOM 768 N N . LYS A 1 92 ? -36.685 -2.386 57.594 1.00 98.38 92 LYS A N 1
ATOM 769 C CA . LYS A 1 92 ? -37.495 -1.735 56.549 1.00 98.38 92 LYS A CA 1
ATOM 770 C C . LYS A 1 92 ? -36.818 -0.473 56.017 1.00 98.38 92 LYS A C 1
ATOM 772 O O . LYS A 1 92 ? -36.716 -0.305 54.801 1.00 98.38 92 LYS A O 1
ATOM 777 N N . LEU A 1 93 ? -36.312 0.384 56.906 1.00 98.50 93 LEU A N 1
ATOM 778 C CA . LEU A 1 93 ? -35.616 1.612 56.517 1.00 98.50 93 LEU A CA 1
ATOM 779 C C . LEU A 1 93 ? -34.345 1.315 55.707 1.00 98.50 93 LEU A C 1
ATOM 781 O O . LEU A 1 93 ? -34.111 1.945 54.673 1.00 98.50 93 LEU A O 1
ATOM 785 N N . ILE A 1 94 ? -33.558 0.319 56.124 1.00 98.38 94 ILE A N 1
ATOM 786 C CA . ILE A 1 94 ? -32.360 -0.121 55.393 1.00 98.38 94 ILE A CA 1
ATOM 787 C C . ILE A 1 94 ? -32.730 -0.643 53.998 1.00 98.38 94 ILE A C 1
ATOM 789 O O . ILE A 1 94 ? -32.106 -0.244 53.016 1.00 98.38 94 ILE A O 1
ATOM 793 N N . ILE A 1 95 ? -33.766 -1.482 53.882 1.00 98.44 95 ILE A N 1
ATOM 794 C CA . ILE A 1 95 ? -34.228 -2.018 52.592 1.00 98.44 95 ILE A CA 1
ATOM 795 C C . ILE A 1 95 ? -34.652 -0.886 51.650 1.00 98.44 95 ILE A C 1
ATOM 797 O O . ILE A 1 95 ? -34.280 -0.899 50.476 1.00 98.44 95 ILE A O 1
ATOM 801 N N . HIS A 1 96 ? -35.392 0.111 52.143 1.00 98.44 96 HIS A N 1
ATOM 802 C CA . HIS A 1 96 ? -35.776 1.270 51.335 1.00 98.44 96 HIS A CA 1
ATOM 803 C C . HIS A 1 96 ? -34.565 2.073 50.854 1.00 98.44 96 HIS A C 1
ATOM 805 O O . HIS A 1 96 ? -34.506 2.444 49.679 1.00 98.44 96 HIS A O 1
ATOM 811 N N . LYS A 1 97 ? -33.576 2.293 51.728 1.00 98.50 97 LYS A N 1
ATOM 812 C CA . LYS A 1 97 ? -32.332 2.977 51.361 1.00 98.50 97 LYS A CA 1
ATOM 813 C C . LYS A 1 97 ? -31.579 2.221 50.264 1.00 98.50 97 LYS A C 1
ATOM 815 O O . LYS A 1 97 ? -31.258 2.815 49.238 1.00 98.50 97 LYS A O 1
ATOM 820 N N . LEU A 1 98 ? -31.372 0.915 50.439 1.00 98.19 98 LEU A N 1
ATOM 821 C CA . LEU A 1 98 ? -30.678 0.076 49.459 1.00 98.19 98 LEU A CA 1
ATOM 822 C C . LEU A 1 98 ? -31.416 0.019 48.117 1.00 98.19 98 LEU A C 1
ATOM 824 O O . LEU A 1 98 ? -30.774 0.051 47.071 1.00 98.19 98 LEU A O 1
ATOM 828 N N . ARG A 1 99 ? -32.755 -0.017 48.119 1.00 98.44 99 ARG A N 1
ATOM 829 C CA . ARG A 1 99 ? -33.547 0.058 46.879 1.00 98.44 99 ARG A CA 1
ATOM 830 C C . ARG A 1 99 ? -33.320 1.375 46.141 1.00 98.44 99 ARG A C 1
ATOM 832 O O . ARG A 1 99 ? -33.003 1.339 44.958 1.00 98.44 99 ARG A O 1
ATOM 839 N N . SER A 1 100 ? -33.384 2.509 46.841 1.00 98.50 100 SER A N 1
ATOM 840 C CA . SER A 1 100 ? -33.133 3.827 46.236 1.00 98.50 100 SER A CA 1
ATOM 841 C C . SER A 1 100 ? -31.705 3.970 45.697 1.00 98.50 100 SER A C 1
ATOM 843 O O . SER A 1 100 ? -31.490 4.584 44.652 1.00 98.50 100 SER A O 1
ATOM 845 N N . GLU A 1 101 ? -30.711 3.422 46.399 1.00 98.44 101 GLU A N 1
ATOM 846 C CA . GLU A 1 101 ? -29.320 3.412 45.932 1.00 98.44 101 GLU A CA 1
ATOM 847 C C . GLU A 1 101 ? -29.149 2.529 44.689 1.00 98.44 101 GLU A C 1
ATOM 849 O O . GLU A 1 101 ? -28.471 2.933 43.744 1.00 98.44 101 GLU A O 1
ATOM 854 N N . ASN A 1 102 ? -29.805 1.367 44.650 1.00 98.25 102 ASN A N 1
ATOM 855 C CA . ASN A 1 102 ? -29.757 0.456 43.509 1.00 98.25 102 ASN A CA 1
ATOM 856 C C . ASN A 1 102 ? -30.454 1.046 42.269 1.00 98.25 102 ASN A C 1
ATOM 858 O O . ASN A 1 102 ? -29.926 0.960 41.164 1.00 98.25 102 ASN A O 1
ATOM 862 N N . GLU A 1 103 ? -31.591 1.724 42.448 1.00 98.50 103 GLU A N 1
ATOM 863 C CA . GLU A 1 103 ? -32.272 2.469 41.379 1.00 98.50 103 GLU A CA 1
ATOM 864 C C . GLU A 1 103 ? -31.366 3.564 40.797 1.00 98.50 103 GLU A C 1
ATOM 866 O O . GLU A 1 103 ? -31.155 3.620 39.585 1.00 98.50 103 GLU A O 1
ATOM 871 N N . ARG A 1 104 ? -30.729 4.373 41.656 1.00 98.56 104 ARG A N 1
ATOM 872 C CA . ARG A 1 104 ? -29.762 5.394 41.215 1.00 98.56 104 ARG A CA 1
ATOM 873 C C . ARG A 1 104 ? -28.559 4.790 40.492 1.00 98.56 104 ARG A C 1
ATOM 875 O O . ARG A 1 104 ? -28.092 5.346 39.498 1.00 98.56 104 ARG A O 1
ATOM 882 N N . ALA A 1 105 ? -28.039 3.665 40.978 1.00 97.75 105 ALA A N 1
ATOM 883 C CA . ALA A 1 105 ? -26.950 2.957 40.316 1.00 97.75 105 ALA A CA 1
ATOM 884 C C . ALA A 1 105 ? -27.376 2.463 38.924 1.00 97.75 105 ALA A C 1
ATOM 886 O O . ALA A 1 105 ? -26.636 2.657 37.958 1.00 97.75 105 ALA A O 1
ATOM 887 N N . ALA A 1 106 ? -28.580 1.898 38.796 1.00 98.00 106 ALA A N 1
ATOM 888 C CA . ALA A 1 106 ? -29.128 1.448 37.521 1.00 98.00 106 ALA A CA 1
ATOM 889 C C . ALA A 1 106 ? -29.254 2.602 36.511 1.00 98.00 106 ALA A C 1
ATOM 891 O O . ALA A 1 106 ? -28.779 2.474 35.382 1.00 98.00 106 ALA A O 1
ATOM 892 N N . GLU A 1 107 ? -29.798 3.752 36.919 1.00 98.44 107 GLU A N 1
ATOM 893 C CA . GLU A 1 107 ? -29.874 4.952 36.071 1.00 98.44 107 GLU A CA 1
ATOM 894 C C . GLU A 1 107 ? -28.491 5.426 35.603 1.00 98.44 107 GLU A C 1
ATOM 896 O O . GLU A 1 107 ? -28.296 5.756 34.428 1.00 98.44 107 GLU A O 1
ATOM 901 N N . ASN A 1 108 ? -27.505 5.428 36.505 1.00 98.50 108 ASN A N 1
ATOM 902 C CA . ASN A 1 108 ? -26.132 5.799 36.171 1.00 98.50 108 ASN A CA 1
ATOM 903 C C . ASN A 1 108 ? -25.515 4.840 35.145 1.00 98.50 108 ASN A C 1
ATOM 905 O O . ASN A 1 108 ? -24.870 5.302 34.201 1.00 98.50 108 ASN A O 1
ATOM 909 N N . PHE A 1 109 ? -25.745 3.530 35.275 1.00 98.31 109 PHE A N 1
ATOM 910 C CA . PHE A 1 109 ? -25.271 2.551 34.296 1.00 98.31 109 PHE A CA 1
ATOM 911 C C . PHE A 1 109 ? -25.927 2.724 32.926 1.00 98.31 109 PHE A C 1
ATOM 913 O O . PHE A 1 109 ? -25.239 2.599 31.913 1.00 98.31 109 PHE A O 1
ATOM 920 N N . VAL A 1 110 ? -27.222 3.052 32.867 1.00 98.50 110 VAL A N 1
ATOM 921 C CA . VAL A 1 110 ? -27.893 3.356 31.592 1.00 98.50 110 VAL A CA 1
ATOM 922 C C . VAL A 1 110 ? -27.258 4.579 30.930 1.00 98.50 110 VAL A C 1
ATOM 924 O O . VAL A 1 110 ? -26.852 4.504 29.771 1.00 98.50 110 VAL A O 1
ATOM 927 N N . ARG A 1 111 ? -27.069 5.674 31.678 1.00 98.50 111 ARG A N 1
ATOM 928 C CA . ARG A 1 111 ? -26.419 6.892 31.160 1.00 98.50 111 ARG A CA 1
ATOM 929 C C . ARG A 1 111 ? -24.989 6.638 30.689 1.00 98.50 111 ARG A C 1
ATOM 931 O O . ARG A 1 111 ? -24.572 7.205 29.681 1.00 98.50 111 ARG A O 1
ATOM 938 N N . LEU A 1 112 ? -24.231 5.812 31.412 1.00 98.31 112 LEU A N 1
ATOM 939 C CA . LEU A 1 112 ? -22.868 5.451 31.028 1.00 98.31 112 LEU A CA 1
ATOM 940 C C . LEU A 1 112 ? -22.863 4.663 29.714 1.00 98.31 112 LEU A C 1
ATOM 942 O O . LEU A 1 112 ? -22.171 5.060 28.784 1.00 98.31 112 LEU A O 1
ATOM 946 N N . ARG A 1 113 ? -23.721 3.642 29.579 1.00 98.38 113 ARG A N 1
ATOM 947 C CA . ARG A 1 113 ? -23.854 2.872 28.330 1.00 98.38 113 ARG A CA 1
ATOM 948 C C . ARG A 1 113 ? -24.243 3.743 27.139 1.00 98.38 113 ARG A C 1
ATOM 950 O O . ARG A 1 113 ? -23.736 3.538 26.040 1.00 98.38 113 ARG A O 1
ATOM 957 N N . GLU A 1 114 ? -25.128 4.718 27.330 1.00 98.50 114 GLU A N 1
ATOM 958 C CA . GLU A 1 114 ? -25.485 5.661 26.266 1.00 98.50 114 GLU A CA 1
ATOM 959 C C . GLU A 1 114 ? -24.312 6.557 25.856 1.00 98.50 114 GLU A C 1
ATOM 961 O O . GLU A 1 114 ? -24.127 6.818 24.665 1.00 98.50 114 GLU A O 1
ATOM 966 N N . ARG A 1 115 ? -23.511 7.027 26.822 1.00 98.44 115 ARG A N 1
ATOM 967 C CA . ARG A 1 115 ? -22.292 7.799 26.541 1.00 98.44 115 ARG A CA 1
ATOM 968 C C . ARG A 1 115 ? -21.264 6.958 25.798 1.00 98.44 115 ARG A C 1
ATOM 970 O O . ARG A 1 115 ? -20.755 7.425 24.783 1.00 98.44 115 ARG A O 1
ATOM 977 N N . ASP A 1 116 ? -21.031 5.729 26.241 1.00 98.31 116 ASP A N 1
ATOM 978 C CA . ASP A 1 116 ? -20.093 4.807 25.599 1.00 98.31 116 ASP A CA 1
ATOM 979 C C . ASP A 1 116 ? -20.537 4.488 24.169 1.00 98.31 116 ASP A C 1
ATOM 981 O O . ASP A 1 116 ? -19.738 4.567 23.241 1.00 98.31 116 ASP A O 1
ATOM 985 N N . LYS A 1 117 ? -21.836 4.242 23.950 1.00 98.44 117 LYS A N 1
ATOM 986 C CA . LYS A 1 117 ? -22.399 4.043 22.606 1.00 98.44 117 LYS A CA 1
ATOM 987 C C . LYS A 1 117 ? -22.162 5.253 21.695 1.00 98.44 117 LYS A C 1
ATOM 989 O O . LYS A 1 117 ? -21.797 5.081 20.536 1.00 98.44 117 LYS A O 1
ATOM 994 N N . LYS A 1 118 ? -22.357 6.477 22.202 1.00 98.50 118 LYS A N 1
ATOM 995 C CA . LYS A 1 118 ? -22.090 7.712 21.440 1.00 98.50 118 LYS A CA 1
ATOM 996 C C . LYS A 1 118 ? -20.600 7.891 21.146 1.00 98.50 118 LYS A C 1
ATOM 998 O O . LYS A 1 118 ? -20.251 8.298 20.042 1.00 98.50 118 LYS A O 1
ATOM 1003 N N . ALA A 1 119 ? -19.734 7.585 22.110 1.00 98.00 119 ALA A N 1
ATOM 1004 C CA . ALA A 1 119 ? -18.288 7.662 21.939 1.00 98.00 119 ALA A CA 1
ATOM 1005 C C . ALA A 1 119 ? -17.789 6.649 20.899 1.00 98.00 119 ALA A C 1
ATOM 1007 O O . ALA A 1 119 ? -17.012 7.022 20.025 1.00 98.00 119 ALA A O 1
ATOM 1008 N N . LEU A 1 120 ? -18.286 5.408 20.939 1.00 98.31 120 LEU A N 1
ATOM 1009 C CA . LEU A 1 120 ? -17.971 4.379 19.946 1.00 98.31 120 LEU A CA 1
ATOM 1010 C C . LEU A 1 120 ? -18.404 4.801 18.541 1.00 98.31 120 LEU A C 1
ATOM 1012 O O . LEU A 1 120 ? -17.577 4.779 17.638 1.00 98.31 120 LEU A O 1
ATOM 1016 N N . ALA A 1 121 ? -19.635 5.292 18.373 1.00 98.38 121 ALA A N 1
ATOM 1017 C CA . ALA A 1 121 ? -20.105 5.786 17.078 1.00 98.38 121 ALA A CA 1
ATOM 1018 C C . ALA A 1 121 ? -19.240 6.949 16.545 1.00 98.38 121 ALA A C 1
ATOM 1020 O O . ALA A 1 121 ? -18.917 7.001 15.362 1.00 98.38 121 ALA A O 1
ATOM 1021 N N . ALA A 1 122 ? -18.810 7.872 17.414 1.00 98.25 122 ALA A N 1
ATOM 1022 C CA . ALA A 1 122 ? -17.909 8.956 17.019 1.00 98.25 122 ALA A CA 1
ATOM 1023 C C . ALA A 1 122 ? -16.506 8.449 16.634 1.00 98.25 122 ALA A C 1
ATOM 1025 O O . ALA A 1 122 ? -15.892 8.978 15.706 1.00 98.25 122 ALA A O 1
ATOM 1026 N N . CYS A 1 123 ? -15.991 7.432 17.332 1.00 98.12 123 CYS A N 1
ATOM 1027 C CA . CYS A 1 123 ? -14.729 6.779 16.987 1.00 98.12 123 CYS A CA 1
ATOM 1028 C C . CYS A 1 123 ? -14.813 6.032 15.651 1.00 98.12 123 CYS A C 1
ATOM 1030 O O . CYS A 1 123 ? -13.879 6.134 14.861 1.00 98.12 123 CYS A O 1
ATOM 1032 N N . GLU A 1 124 ? -15.916 5.334 15.373 1.00 98.19 124 GLU A N 1
ATOM 1033 C CA . GLU A 1 124 ? -16.148 4.637 14.100 1.00 98.19 124 GLU A CA 1
ATOM 1034 C C . GLU A 1 124 ? -16.131 5.607 12.914 1.00 98.19 124 GLU A C 1
ATOM 1036 O O . GLU A 1 124 ? -15.437 5.354 11.931 1.00 98.19 124 GLU A O 1
ATOM 1041 N N . VAL A 1 125 ? -16.813 6.753 13.030 1.00 98.44 125 VAL A N 1
ATOM 1042 C CA . VAL A 1 125 ? -16.805 7.798 11.990 1.00 98.44 125 VAL A CA 1
ATOM 1043 C C . VAL A 1 125 ? -15.392 8.341 11.765 1.00 98.44 125 VAL A C 1
ATOM 1045 O O . VAL A 1 125 ? -14.921 8.375 10.633 1.00 98.44 125 VAL A O 1
ATOM 1048 N N . ARG A 1 126 ? -14.666 8.688 12.837 1.00 98.31 126 ARG A N 1
ATOM 1049 C CA . ARG A 1 126 ? -13.278 9.175 12.720 1.00 98.31 126 ARG A CA 1
ATOM 1050 C C . ARG A 1 126 ? -12.347 8.150 12.080 1.00 98.31 126 ARG A C 1
ATOM 1052 O O . ARG A 1 126 ? -11.452 8.527 11.331 1.00 98.31 126 ARG A O 1
ATOM 1059 N N . LEU A 1 127 ? -12.523 6.868 12.399 1.00 97.94 127 LEU A N 1
ATOM 1060 C CA . LEU A 1 127 ? -11.722 5.802 11.811 1.00 97.94 127 LEU A CA 1
ATOM 1061 C C . LEU A 1 127 ? -12.020 5.661 10.314 1.00 97.94 127 LEU A C 1
ATOM 1063 O O . LEU A 1 127 ? -11.084 5.533 9.529 1.00 97.94 127 LEU A O 1
ATOM 1067 N N . ALA A 1 128 ? -13.292 5.738 9.916 1.00 98.06 128 ALA A N 1
ATOM 1068 C CA . ALA A 1 128 ? -13.686 5.723 8.511 1.00 98.06 128 ALA A CA 1
ATOM 1069 C C . ALA A 1 128 ? -13.074 6.902 7.733 1.00 98.06 128 ALA A C 1
ATOM 1071 O O . ALA A 1 128 ? -12.498 6.686 6.666 1.00 98.06 128 ALA A O 1
ATOM 1072 N N . ASP A 1 129 ? -13.105 8.113 8.297 1.00 97.94 129 ASP A N 1
ATOM 1073 C CA . ASP A 1 129 ? -12.500 9.305 7.686 1.00 97.94 129 ASP A CA 1
ATOM 1074 C C . ASP A 1 129 ? -10.979 9.155 7.521 1.00 97.94 129 ASP A C 1
ATOM 1076 O O . ASP A 1 129 ? -10.430 9.443 6.456 1.00 97.94 129 ASP A O 1
ATOM 1080 N N . LEU A 1 130 ? -10.287 8.654 8.553 1.00 98.00 130 LEU A N 1
ATOM 1081 C CA . LEU A 1 130 ? -8.841 8.410 8.502 1.00 98.0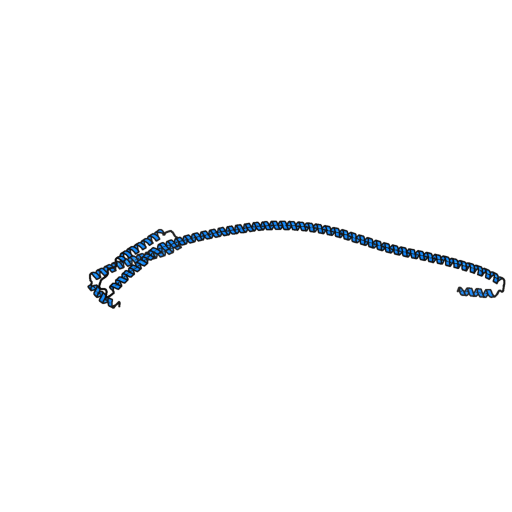0 130 LEU A CA 1
ATOM 1082 C C . LEU A 1 130 ? -8.471 7.371 7.440 1.00 98.00 130 LEU A C 1
ATOM 1084 O O . LEU A 1 130 ? -7.499 7.570 6.712 1.00 98.00 130 LEU A O 1
ATOM 1088 N N . VAL A 1 131 ? -9.239 6.283 7.337 1.00 98.19 131 VAL A N 1
ATOM 1089 C CA . VAL A 1 131 ? -9.020 5.244 6.320 1.00 98.19 131 VAL A CA 1
ATOM 1090 C C . VAL A 1 131 ? -9.277 5.795 4.917 1.00 98.19 131 VAL A C 1
ATOM 1092 O O . VAL A 1 131 ? -8.470 5.548 4.022 1.00 98.19 131 VAL A O 1
ATOM 1095 N N . SER A 1 132 ? -10.342 6.583 4.722 1.00 97.81 132 SER A N 1
ATOM 1096 C CA . SER A 1 132 ? -10.636 7.222 3.431 1.00 97.81 132 SER A CA 1
ATOM 1097 C C . SER A 1 132 ? -9.501 8.153 3.005 1.00 97.81 132 SER A C 1
ATOM 1099 O O . SER A 1 132 ? -8.973 8.024 1.903 1.00 97.81 132 SER A O 1
ATOM 1101 N N . HIS A 1 133 ? -9.054 9.028 3.907 1.00 97.12 133 HIS A N 1
ATOM 1102 C CA . HIS A 1 133 ? -7.969 9.968 3.634 1.00 97.12 133 HIS A CA 1
ATOM 1103 C C . HIS A 1 133 ? -6.626 9.262 3.379 1.00 97.12 133 HIS A C 1
ATOM 1105 O O . HIS A 1 133 ? -5.874 9.648 2.484 1.00 97.12 133 HIS A O 1
ATOM 1111 N N . ALA A 1 134 ? -6.309 8.204 4.134 1.00 97.06 134 ALA A N 1
ATOM 1112 C CA . ALA A 1 134 ? -5.116 7.394 3.887 1.00 97.06 134 ALA A CA 1
ATOM 1113 C C . ALA A 1 134 ? -5.161 6.740 2.495 1.00 97.06 134 ALA A C 1
ATOM 1115 O O . ALA A 1 134 ? -4.191 6.832 1.745 1.00 97.06 134 ALA A O 1
ATOM 1116 N N . CYS A 1 135 ? -6.307 6.164 2.117 1.00 97.06 135 CYS A N 1
ATOM 1117 C CA . CYS A 1 135 ? -6.501 5.551 0.806 1.00 97.06 135 CYS A CA 1
ATOM 1118 C C . CYS A 1 135 ? -6.391 6.575 -0.338 1.00 97.06 135 CYS A C 1
ATOM 1120 O O . CYS A 1 135 ? -5.774 6.300 -1.367 1.00 97.06 135 CYS A O 1
ATOM 1122 N N . GLU A 1 136 ? -6.942 7.778 -0.172 1.00 97.56 136 GLU A N 1
ATOM 1123 C CA . GLU A 1 136 ? -6.804 8.867 -1.146 1.00 97.56 136 GLU A CA 1
ATOM 1124 C C . GLU A 1 136 ? -5.343 9.286 -1.335 1.00 97.56 136 GLU A C 1
ATOM 1126 O O . GLU A 1 136 ? -4.878 9.395 -2.472 1.00 97.56 136 GLU A O 1
ATOM 1131 N N . ASN A 1 137 ? -4.592 9.443 -0.243 1.00 96.88 137 ASN A N 1
ATOM 1132 C CA . ASN A 1 137 ? -3.175 9.799 -0.304 1.00 96.88 137 ASN A CA 1
ATOM 1133 C C . ASN A 1 137 ? -2.330 8.716 -0.982 1.00 96.88 137 ASN A C 1
ATOM 1135 O O . ASN A 1 137 ? -1.495 9.034 -1.832 1.00 96.88 137 ASN A O 1
ATOM 1139 N N . GLU A 1 138 ? -2.566 7.443 -0.659 1.00 96.31 138 GLU A N 1
ATOM 1140 C CA . GLU A 1 138 ? -1.901 6.317 -1.322 1.00 96.31 138 GLU A CA 1
ATOM 1141 C C . GLU A 1 138 ? -2.230 6.273 -2.819 1.00 96.31 138 GLU A C 1
ATOM 1143 O O . GLU A 1 138 ? -1.333 6.098 -3.646 1.00 96.31 138 GLU A O 1
ATOM 1148 N N . ASN A 1 139 ? -3.490 6.515 -3.192 1.00 96.75 139 ASN A N 1
ATOM 1149 C CA . ASN A 1 139 ? -3.910 6.581 -4.591 1.00 96.75 139 ASN A CA 1
ATOM 1150 C C . ASN A 1 139 ? -3.230 7.728 -5.351 1.00 96.75 139 ASN A C 1
ATOM 1152 O O . ASN A 1 139 ? -2.810 7.545 -6.496 1.00 96.75 139 ASN A O 1
ATOM 1156 N N . VAL A 1 140 ? -3.103 8.909 -4.740 1.00 97.12 140 VAL A N 1
ATOM 1157 C CA . VAL A 1 140 ? -2.389 10.047 -5.340 1.00 97.12 140 VAL A CA 1
ATOM 1158 C C . VAL A 1 140 ? -0.907 9.716 -5.513 1.00 97.12 140 VAL A C 1
ATOM 1160 O O . VAL A 1 140 ? -0.373 9.891 -6.608 1.00 97.12 140 VAL A O 1
ATOM 1163 N N . ALA A 1 141 ? -0.255 9.168 -4.485 1.00 96.38 141 ALA A N 1
ATOM 1164 C CA . ALA A 1 141 ? 1.151 8.775 -4.552 1.00 96.38 141 ALA A CA 1
ATOM 1165 C C . ALA A 1 141 ? 1.405 7.711 -5.637 1.00 96.38 141 ALA A C 1
ATOM 1167 O O . ALA A 1 141 ? 2.344 7.839 -6.427 1.00 96.38 141 ALA A O 1
ATOM 1168 N N . ALA A 1 142 ? 0.539 6.696 -5.729 1.00 96.56 142 ALA A N 1
ATOM 1169 C CA . ALA A 1 142 ? 0.627 5.650 -6.744 1.00 96.56 142 ALA A CA 1
ATOM 1170 C C . ALA A 1 142 ? 0.463 6.206 -8.169 1.00 96.56 142 ALA A C 1
ATOM 1172 O O . ALA A 1 142 ? 1.203 5.810 -9.072 1.00 96.56 142 ALA A O 1
ATOM 1173 N N . ARG A 1 143 ? -0.464 7.152 -8.376 1.00 96.69 143 ARG A N 1
ATOM 1174 C CA . ARG A 1 143 ? -0.653 7.827 -9.672 1.00 96.69 143 ARG A CA 1
ATOM 1175 C C . ARG A 1 143 ? 0.571 8.639 -10.078 1.00 96.69 143 ARG A C 1
ATOM 1177 O O . ARG A 1 143 ? 0.998 8.535 -11.224 1.00 96.69 143 ARG A O 1
ATOM 1184 N N . THR A 1 144 ? 1.156 9.401 -9.156 1.00 96.75 144 THR A N 1
ATOM 1185 C CA . THR A 1 144 ? 2.381 10.170 -9.425 1.00 96.75 144 THR A CA 1
ATOM 1186 C C . THR A 1 144 ? 3.530 9.243 -9.816 1.00 96.75 144 THR A C 1
ATOM 1188 O O . THR A 1 144 ? 4.133 9.433 -10.868 1.00 96.75 144 THR A O 1
ATOM 1191 N N . LEU A 1 145 ? 3.752 8.165 -9.054 1.00 96.75 145 LEU A N 1
ATOM 1192 C CA . LEU A 1 145 ? 4.781 7.167 -9.362 1.00 96.75 145 LEU A CA 1
ATOM 1193 C C . LEU A 1 145 ? 4.572 6.518 -10.744 1.00 96.75 145 LEU A C 1
ATOM 1195 O O . LEU A 1 145 ? 5.534 6.299 -11.483 1.00 96.75 145 LEU A O 1
ATOM 1199 N N . LEU A 1 146 ? 3.326 6.185 -11.095 1.00 97.12 146 LEU A N 1
ATOM 1200 C CA . LEU A 1 146 ? 2.989 5.618 -12.403 1.00 97.12 146 LEU A CA 1
ATOM 1201 C C . LEU A 1 146 ? 3.268 6.603 -13.539 1.00 97.12 146 LEU A C 1
ATOM 1203 O O . LEU A 1 146 ? 3.839 6.201 -14.551 1.00 97.12 146 LEU A O 1
ATOM 1207 N N . ASN A 1 147 ? 2.920 7.877 -13.364 1.00 97.19 147 ASN A N 1
ATOM 1208 C CA . ASN A 1 147 ? 3.189 8.917 -14.354 1.00 97.19 147 ASN A CA 1
ATOM 1209 C C . ASN A 1 147 ? 4.694 9.132 -14.550 1.00 97.19 147 ASN A C 1
ATOM 1211 O O . ASN A 1 147 ? 5.156 9.184 -15.689 1.00 97.19 147 ASN A O 1
ATOM 1215 N N . ASP A 1 148 ? 5.468 9.174 -13.463 1.00 96.25 148 ASP A N 1
ATOM 1216 C CA . ASP A 1 148 ? 6.924 9.328 -13.518 1.00 96.25 148 ASP A CA 1
ATOM 1217 C C . ASP A 1 148 ? 7.586 8.142 -14.233 1.00 96.25 148 ASP A C 1
ATOM 1219 O O . ASP A 1 148 ? 8.442 8.321 -15.105 1.00 96.25 148 ASP A O 1
ATOM 1223 N N . ARG A 1 149 ? 7.147 6.913 -13.925 1.00 96.56 149 ARG A N 1
ATOM 1224 C CA . ARG A 1 149 ? 7.612 5.702 -14.619 1.00 96.56 149 ARG A CA 1
ATOM 1225 C C . ARG A 1 149 ? 7.205 5.686 -16.087 1.00 96.56 149 ARG A C 1
ATOM 1227 O O . ARG A 1 149 ? 8.021 5.310 -16.923 1.00 96.56 149 ARG A O 1
ATOM 1234 N N . GLY A 1 150 ? 5.985 6.111 -16.411 1.00 96.44 150 GLY A N 1
ATOM 1235 C CA . GLY A 1 150 ? 5.522 6.247 -17.791 1.00 96.44 150 GLY A CA 1
ATOM 1236 C C . GLY A 1 150 ? 6.368 7.247 -18.580 1.00 96.44 150 GLY A C 1
ATOM 1237 O O . GLY A 1 150 ? 6.813 6.950 -19.685 1.00 96.44 150 GLY A O 1
ATOM 1238 N N . ALA A 1 151 ? 6.683 8.399 -17.983 1.00 95.31 151 ALA A N 1
ATOM 1239 C CA . ALA A 1 151 ? 7.557 9.396 -18.590 1.00 95.31 151 ALA A CA 1
ATOM 1240 C C . ALA A 1 151 ? 8.985 8.867 -18.804 1.00 95.31 151 ALA A C 1
ATOM 1242 O O . ALA A 1 151 ? 9.583 9.130 -19.848 1.00 95.31 151 ALA A O 1
ATOM 1243 N N . LEU A 1 152 ? 9.530 8.106 -17.849 1.00 93.94 152 LEU A N 1
ATOM 1244 C CA . LEU A 1 152 ? 10.843 7.474 -17.992 1.00 93.94 152 LEU A CA 1
ATOM 1245 C C . LEU A 1 152 ? 10.856 6.425 -19.112 1.00 93.94 152 LEU A C 1
ATOM 1247 O O . LEU A 1 152 ? 11.778 6.430 -19.923 1.00 93.94 152 LEU A O 1
ATOM 1251 N N . LEU A 1 153 ? 9.838 5.563 -19.186 1.00 95.44 153 LEU A N 1
ATOM 1252 C CA . LEU A 1 153 ? 9.720 4.557 -20.245 1.00 95.44 153 LEU A CA 1
ATOM 1253 C C . LEU A 1 153 ? 9.631 5.204 -21.628 1.00 95.44 153 LEU A C 1
ATOM 1255 O O . LEU A 1 153 ? 10.364 4.798 -22.524 1.00 95.44 153 LEU A O 1
ATOM 1259 N N . ASN A 1 154 ? 8.828 6.260 -21.776 1.00 93.25 154 ASN A N 1
ATOM 1260 C CA . ASN A 1 154 ? 8.738 7.003 -23.033 1.00 93.25 154 ASN A CA 1
ATOM 1261 C C . ASN A 1 154 ? 10.092 7.613 -23.427 1.00 93.25 154 ASN A C 1
ATOM 1263 O O . ASN A 1 154 ? 10.483 7.545 -24.589 1.00 93.25 154 ASN A O 1
ATOM 1267 N N . LYS A 1 155 ? 10.843 8.174 -22.467 1.00 90.38 155 LYS A N 1
ATOM 1268 C CA . LYS A 1 155 ? 12.206 8.672 -22.725 1.00 90.38 155 LYS A CA 1
ATOM 1269 C C . LYS A 1 155 ? 13.133 7.545 -23.182 1.00 90.38 155 LYS A C 1
ATOM 1271 O O . LYS A 1 155 ? 13.820 7.702 -24.183 1.00 90.38 155 LYS A O 1
ATOM 1276 N N . MET A 1 156 ? 13.122 6.402 -22.494 1.00 90.50 156 MET A N 1
ATOM 1277 C CA . MET A 1 156 ? 13.936 5.242 -22.874 1.00 90.50 156 MET A CA 1
ATOM 1278 C C . MET A 1 156 ? 13.582 4.707 -24.265 1.00 90.50 156 MET A C 1
ATOM 1280 O O . MET A 1 156 ? 14.482 4.358 -25.024 1.00 90.50 156 MET A O 1
ATOM 1284 N N . GLU A 1 157 ? 12.296 4.660 -24.616 1.00 93.06 157 GLU A N 1
ATOM 1285 C CA . GLU A 1 157 ? 11.834 4.239 -25.940 1.00 93.06 157 GLU A CA 1
ATOM 1286 C C . GLU A 1 157 ? 12.327 5.190 -27.037 1.00 93.06 157 GLU A C 1
ATOM 1288 O O . GLU A 1 157 ? 12.837 4.736 -28.062 1.00 93.06 157 GLU A O 1
ATOM 1293 N N . VAL A 1 158 ? 12.251 6.506 -26.809 1.00 90.25 158 VAL A N 1
ATOM 1294 C CA . VAL A 1 158 ? 12.794 7.509 -27.738 1.00 90.25 158 VAL A CA 1
ATOM 1295 C C . VAL A 1 158 ? 14.297 7.308 -27.933 1.00 90.25 158 VAL A C 1
ATOM 1297 O O . VAL A 1 158 ? 14.743 7.201 -29.074 1.00 90.25 158 VAL A O 1
ATOM 1300 N N . VAL A 1 159 ? 15.070 7.176 -26.849 1.00 89.75 159 VAL A N 1
ATOM 1301 C CA . VAL A 1 159 ? 16.525 6.946 -26.923 1.00 89.75 159 VAL A CA 1
ATOM 1302 C C . VAL A 1 159 ? 16.849 5.657 -27.668 1.00 89.75 159 VAL A C 1
ATOM 1304 O O . VAL A 1 159 ? 17.713 5.645 -28.542 1.00 89.75 159 VAL A O 1
ATOM 1307 N N . TYR A 1 160 ? 16.132 4.573 -27.372 1.00 92.50 160 TYR A N 1
ATOM 1308 C CA . TYR A 1 160 ? 16.302 3.304 -28.069 1.00 92.50 160 TYR A CA 1
ATOM 1309 C C . TYR A 1 160 ? 16.064 3.454 -29.576 1.00 92.50 160 TYR A C 1
ATOM 1311 O O . TYR A 1 160 ? 16.888 3.013 -30.378 1.00 92.50 160 TYR A O 1
ATOM 1319 N N . ASN A 1 161 ? 14.978 4.122 -29.968 1.00 92.12 161 ASN A N 1
ATOM 1320 C CA . ASN A 1 161 ? 14.651 4.353 -31.372 1.00 92.12 161 ASN A CA 1
ATOM 1321 C C . ASN A 1 161 ? 15.718 5.204 -32.077 1.00 92.12 161 ASN A C 1
ATOM 1323 O O . ASN A 1 161 ? 16.115 4.867 -33.196 1.00 92.12 161 ASN A O 1
ATOM 1327 N N . VAL A 1 162 ? 16.238 6.245 -31.417 1.00 91.19 162 VAL A N 1
ATOM 1328 C CA . VAL A 1 162 ? 17.355 7.060 -31.926 1.00 91.19 162 VAL A CA 1
ATOM 1329 C C . VAL A 1 162 ? 18.592 6.189 -32.149 1.00 91.19 162 VAL A C 1
ATOM 1331 O O . VAL A 1 162 ? 19.098 6.127 -33.271 1.00 91.19 162 VAL A O 1
ATOM 1334 N N . VAL A 1 163 ? 19.027 5.431 -31.138 1.00 93.31 163 VAL A N 1
ATOM 1335 C CA . VAL A 1 163 ? 20.210 4.557 -31.232 1.00 93.31 163 VAL A CA 1
ATOM 1336 C C . VAL A 1 163 ? 20.049 3.521 -32.344 1.00 93.31 163 VAL A C 1
ATOM 1338 O O . VAL A 1 163 ? 20.960 3.329 -33.147 1.00 93.31 163 VAL A O 1
ATOM 1341 N N . VAL A 1 164 ? 18.889 2.870 -32.453 1.00 96.06 164 VAL A N 1
ATOM 1342 C CA . VAL A 1 164 ? 18.627 1.896 -33.525 1.00 96.06 164 VAL A CA 1
ATOM 1343 C C . VAL A 1 164 ? 18.676 2.561 -34.904 1.00 96.06 164 VAL A C 1
ATOM 1345 O O . VAL A 1 164 ? 19.233 1.978 -35.845 1.00 96.06 164 VAL A O 1
ATOM 1348 N N . SER A 1 165 ? 18.133 3.776 -35.033 1.00 94.94 165 SER A N 1
ATOM 1349 C CA . SER A 1 165 ? 18.148 4.534 -36.287 1.00 94.94 165 SER A CA 1
ATOM 1350 C C . SER A 1 165 ? 19.564 4.942 -36.713 1.00 94.94 165 SER A C 1
ATOM 1352 O O . SER A 1 165 ? 19.872 4.853 -37.901 1.00 94.94 165 SER A O 1
ATOM 1354 N N . GLU A 1 166 ? 20.448 5.276 -35.765 1.00 95.69 166 GLU A N 1
ATOM 1355 C CA . GLU A 1 166 ? 21.856 5.609 -36.021 1.00 95.69 166 GLU A CA 1
ATOM 1356 C C . GLU A 1 166 ? 22.719 4.355 -36.282 1.00 95.69 166 GLU A C 1
ATOM 1358 O O . GLU A 1 166 ? 23.513 4.310 -37.223 1.00 95.69 166 GLU A O 1
ATOM 1363 N N . VAL A 1 167 ? 22.546 3.275 -35.516 1.00 97.50 167 VAL A N 1
ATOM 1364 C CA . VAL A 1 167 ? 23.353 2.044 -35.660 1.00 97.50 167 VAL A CA 1
ATOM 1365 C C . VAL A 1 167 ? 23.064 1.314 -36.975 1.00 97.50 167 VAL A C 1
ATOM 1367 O O . VAL A 1 167 ? 23.956 0.697 -37.568 1.00 97.50 167 VAL A O 1
ATOM 1370 N N . THR A 1 168 ? 21.821 1.362 -37.458 1.00 98.00 168 THR A N 1
ATOM 1371 C CA . THR A 1 168 ? 21.395 0.650 -38.672 1.00 98.00 168 THR A CA 1
ATOM 1372 C C . THR A 1 168 ? 22.232 0.991 -39.918 1.00 98.00 168 THR A C 1
ATOM 1374 O O . THR A 1 168 ? 22.729 0.050 -40.551 1.00 98.00 168 THR A O 1
ATOM 1377 N N . PRO A 1 169 ? 22.421 2.266 -40.314 1.00 97.69 169 PRO A N 1
ATOM 1378 C CA . PRO A 1 169 ? 23.271 2.617 -41.449 1.00 97.69 169 PRO A CA 1
ATOM 1379 C C . PRO A 1 169 ? 24.737 2.226 -41.227 1.00 97.69 169 PRO A C 1
ATOM 1381 O O . PRO A 1 169 ? 25.324 1.618 -42.122 1.00 97.69 169 PRO A O 1
ATOM 1384 N N . LEU A 1 170 ? 25.310 2.437 -40.033 1.00 97.94 170 LEU A N 1
ATOM 1385 C CA . LEU A 1 170 ? 26.690 2.016 -39.735 1.00 97.94 170 LEU A CA 1
ATOM 1386 C C . LEU A 1 170 ? 26.887 0.511 -39.928 1.00 97.94 170 LEU A C 1
ATOM 1388 O O . LEU A 1 170 ? 27.824 0.079 -40.605 1.00 97.94 170 LEU A O 1
ATOM 1392 N N . LYS A 1 171 ? 25.963 -0.307 -39.413 1.00 98.31 171 LYS A N 1
ATOM 1393 C CA . LYS A 1 171 ? 25.984 -1.764 -39.606 1.00 98.31 171 LYS A CA 1
ATOM 1394 C C . LYS A 1 171 ? 26.006 -2.142 -41.090 1.00 98.31 171 LYS A C 1
ATOM 1396 O O . LYS A 1 171 ? 26.690 -3.096 -41.471 1.00 98.31 171 LYS A O 1
ATOM 1401 N N . ARG A 1 172 ? 25.272 -1.418 -41.942 1.00 98.31 172 ARG A N 1
ATOM 1402 C CA . ARG A 1 172 ? 25.267 -1.656 -43.394 1.00 98.31 172 ARG A CA 1
ATOM 1403 C C . ARG A 1 172 ? 26.594 -1.253 -44.043 1.00 98.31 172 ARG A C 1
ATOM 1405 O O . ARG A 1 172 ? 27.086 -2.032 -44.860 1.00 98.31 172 ARG A O 1
ATOM 1412 N N . VAL A 1 173 ? 27.216 -0.145 -43.624 1.00 98.12 173 VAL A N 1
ATOM 1413 C CA . VAL A 1 173 ? 28.561 0.261 -44.083 1.00 98.12 173 VAL A CA 1
ATOM 1414 C C . VAL A 1 173 ? 29.583 -0.838 -43.806 1.00 98.12 173 VAL A C 1
ATOM 1416 O O . VAL A 1 173 ? 30.250 -1.294 -44.734 1.00 98.12 173 VAL A O 1
ATOM 1419 N N . PHE A 1 174 ? 29.671 -1.323 -42.563 1.00 98.06 174 PHE A N 1
ATOM 1420 C CA . PHE A 1 174 ? 30.620 -2.383 -42.199 1.00 98.06 174 PHE A CA 1
ATOM 1421 C C . PHE A 1 174 ? 30.349 -3.690 -42.951 1.00 98.06 174 PHE A C 1
ATOM 1423 O O . PHE A 1 174 ? 31.282 -4.329 -43.437 1.00 98.06 174 PHE A O 1
ATOM 1430 N N . LYS A 1 175 ? 29.074 -4.062 -43.131 1.00 98.38 175 LYS A N 1
ATOM 1431 C CA . LYS A 1 175 ? 28.704 -5.227 -43.947 1.00 98.38 175 LYS A CA 1
ATOM 1432 C C . LYS A 1 175 ? 29.172 -5.075 -45.399 1.00 98.38 175 LYS A C 1
ATOM 1434 O O . LYS A 1 175 ? 29.710 -6.025 -45.961 1.00 98.38 175 LYS A O 1
ATOM 1439 N N . ARG A 1 176 ? 28.990 -3.897 -46.005 1.00 98.00 176 ARG A N 1
ATOM 1440 C CA . ARG A 1 176 ? 29.431 -3.613 -47.383 1.00 98.00 176 ARG A CA 1
ATOM 1441 C C . ARG A 1 176 ? 30.954 -3.588 -47.489 1.00 98.00 176 ARG A C 1
ATOM 1443 O O . ARG A 1 176 ? 31.493 -4.154 -48.431 1.00 98.00 176 ARG A O 1
ATOM 1450 N N . ALA A 1 177 ? 31.653 -3.012 -46.514 1.00 98.00 177 ALA A N 1
ATOM 1451 C CA . ALA A 1 177 ? 33.113 -3.025 -46.466 1.00 98.00 177 ALA A CA 1
ATOM 1452 C C . ALA A 1 177 ? 33.671 -4.458 -46.416 1.00 98.00 177 ALA A C 1
ATOM 1454 O O . ALA A 1 177 ? 34.588 -4.787 -47.167 1.00 98.00 177 ALA A O 1
ATOM 1455 N N . LEU A 1 178 ? 33.061 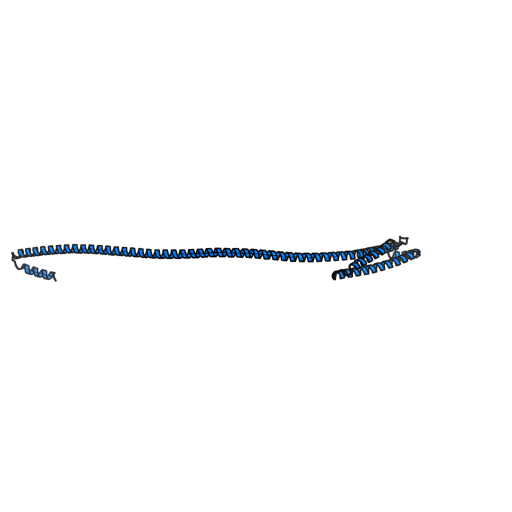-5.339 -45.615 1.00 98.19 178 LEU A N 1
ATOM 1456 C CA . LEU A 1 178 ? 33.418 -6.758 -45.590 1.00 98.19 178 LEU A CA 1
ATOM 1457 C C . LEU A 1 178 ? 33.208 -7.427 -46.959 1.00 98.19 178 LEU A C 1
ATOM 1459 O O . LEU A 1 178 ? 34.068 -8.178 -47.410 1.00 98.19 178 LEU A O 1
ATOM 1463 N N . GLN A 1 179 ? 32.108 -7.119 -47.653 1.00 98.06 179 GLN A N 1
ATOM 1464 C CA . GLN A 1 179 ? 31.861 -7.624 -49.010 1.00 98.06 179 GLN A CA 1
ATOM 1465 C C . GLN A 1 179 ? 32.924 -7.139 -50.009 1.00 98.06 179 GLN A C 1
ATOM 1467 O O . GLN A 1 179 ? 33.384 -7.923 -50.833 1.00 98.06 179 GLN A O 1
ATOM 1472 N N . MET A 1 180 ? 33.370 -5.880 -49.922 1.00 98.25 180 MET A N 1
ATOM 1473 C CA . MET A 1 180 ? 34.461 -5.368 -50.766 1.00 98.25 180 MET A CA 1
ATOM 1474 C C . MET A 1 180 ? 35.771 -6.117 -50.510 1.00 98.25 180 MET A C 1
ATOM 1476 O O . MET A 1 180 ? 36.456 -6.507 -51.453 1.00 98.25 180 MET A O 1
ATOM 1480 N N . LEU A 1 181 ? 36.107 -6.358 -49.239 1.00 97.88 181 LEU A N 1
ATOM 1481 C CA . LEU A 1 181 ? 37.289 -7.136 -48.864 1.00 97.88 181 LEU A CA 1
ATOM 1482 C C . LEU A 1 181 ? 37.226 -8.565 -49.415 1.00 97.88 181 LEU A C 1
ATOM 1484 O O . LEU A 1 181 ? 38.224 -9.057 -49.934 1.00 97.88 181 LEU A O 1
ATOM 1488 N N . GLN A 1 182 ? 36.053 -9.201 -49.378 1.00 97.69 182 GLN A N 1
ATOM 1489 C CA . GLN A 1 182 ? 35.839 -10.521 -49.979 1.00 97.69 182 GLN A CA 1
ATOM 1490 C C . GLN A 1 182 ? 36.027 -10.504 -51.502 1.00 97.69 182 GLN A C 1
ATOM 1492 O O . GLN A 1 182 ? 36.617 -11.435 -52.048 1.00 97.69 182 GLN A O 1
ATOM 1497 N N . VAL A 1 183 ? 35.593 -9.441 -52.192 1.00 97.00 183 VAL A N 1
ATOM 1498 C CA . VAL A 1 183 ? 35.843 -9.267 -53.634 1.00 97.00 183 VAL A CA 1
ATOM 1499 C C . VAL A 1 183 ? 37.343 -9.174 -53.919 1.00 97.00 183 VAL A C 1
ATOM 1501 O O . VAL A 1 183 ? 37.836 -9.875 -54.803 1.00 97.00 183 VAL A O 1
ATOM 1504 N N . TYR A 1 184 ? 38.087 -8.366 -53.156 1.00 96.94 184 TYR A N 1
ATOM 1505 C CA . TYR A 1 184 ? 39.542 -8.279 -53.311 1.00 96.94 184 TYR A CA 1
ATOM 1506 C C . TYR A 1 184 ? 40.225 -9.616 -53.035 1.00 96.94 184 TYR A C 1
ATOM 1508 O O . TYR A 1 184 ? 41.048 -10.059 -53.833 1.00 96.94 184 TYR A O 1
ATOM 1516 N N . GLN A 1 185 ? 39.858 -10.287 -51.944 1.00 96.19 185 GLN A N 1
ATOM 1517 C CA . GLN A 1 185 ? 40.396 -11.597 -51.596 1.00 96.19 185 GLN A CA 1
ATOM 1518 C C . GLN A 1 185 ? 40.144 -12.620 -52.711 1.00 96.19 185 GLN A C 1
ATOM 1520 O O . GLN A 1 185 ? 41.080 -13.299 -53.129 1.00 96.19 185 GLN A O 1
ATOM 1525 N N . GLY A 1 186 ? 38.914 -12.703 -53.228 1.00 95.25 186 GLY A N 1
ATOM 1526 C CA . GLY A 1 186 ? 38.554 -13.621 -54.309 1.00 95.25 186 GLY A CA 1
ATOM 1527 C C . GLY A 1 186 ? 39.305 -13.330 -55.611 1.00 95.25 186 GLY A C 1
ATOM 1528 O O . GLY A 1 186 ? 39.779 -14.257 -56.274 1.00 95.25 186 GLY A O 1
ATOM 1529 N N . LEU A 1 187 ? 39.495 -12.048 -55.949 1.00 94.94 187 LEU A N 1
ATOM 1530 C CA . LEU A 1 187 ? 40.331 -11.648 -57.081 1.00 94.94 187 LEU A CA 1
ATOM 1531 C C . LEU A 1 187 ? 41.767 -12.144 -56.892 1.00 94.94 187 LEU A C 1
ATOM 1533 O O . LEU A 1 187 ? 42.301 -12.802 -57.781 1.00 94.94 187 LEU A O 1
ATOM 1537 N N . PHE A 1 188 ? 42.388 -11.862 -55.744 1.00 92.75 188 PHE A N 1
ATOM 1538 C CA . PHE A 1 188 ? 43.771 -12.265 -55.486 1.00 92.75 188 PHE A CA 1
ATOM 1539 C C . PHE A 1 188 ? 43.942 -13.786 -55.423 1.00 92.75 188 PHE A C 1
ATOM 1541 O O . PHE A 1 188 ? 44.942 -14.297 -55.914 1.00 92.75 188 PHE A O 1
ATOM 1548 N N . GLN A 1 189 ? 42.962 -14.529 -54.906 1.00 91.81 189 GLN A N 1
ATOM 1549 C CA . GLN A 1 189 ? 42.963 -15.995 -54.950 1.00 91.81 189 GLN A CA 1
ATOM 1550 C C . GLN A 1 189 ? 42.916 -16.522 -56.390 1.00 91.81 189 GLN A C 1
ATOM 1552 O O . GLN A 1 189 ? 43.694 -17.401 -56.749 1.00 91.81 189 GLN A O 1
ATOM 1557 N N . THR A 1 190 ? 42.056 -15.943 -57.231 1.00 91.88 190 THR A N 1
ATOM 1558 C CA . THR A 1 190 ? 41.934 -16.313 -58.653 1.00 91.88 190 THR A CA 1
ATOM 1559 C C . THR A 1 190 ? 43.216 -15.999 -59.422 1.00 91.88 190 THR A C 1
ATOM 1561 O O . THR A 1 190 ? 43.698 -16.794 -60.228 1.00 91.88 190 THR A O 1
ATOM 1564 N N . LEU A 1 191 ? 43.797 -14.835 -59.141 1.00 89.31 191 LEU A N 1
ATOM 1565 C CA . LEU A 1 191 ? 45.089 -14.414 -59.657 1.00 89.31 191 LEU A CA 1
ATOM 1566 C C . LEU A 1 191 ? 46.195 -15.396 -59.229 1.00 89.31 191 LEU A C 1
ATOM 1568 O O . LEU A 1 191 ? 47.017 -15.776 -60.056 1.00 89.31 191 LEU A O 1
ATOM 1572 N N . SER A 1 192 ? 46.185 -15.883 -57.994 1.00 87.44 192 SER A N 1
ATOM 1573 C CA . SER A 1 192 ? 47.181 -16.842 -57.509 1.00 87.44 192 SER A CA 1
ATOM 1574 C C . SER A 1 192 ? 46.999 -18.278 -58.027 1.00 87.44 192 SER A C 1
ATOM 1576 O O . SER A 1 192 ? 47.976 -19.025 -58.027 1.00 87.44 192 SER A O 1
ATOM 1578 N N . ASP A 1 193 ? 45.812 -18.687 -58.505 1.00 88.12 193 ASP A N 1
ATOM 1579 C CA . ASP A 1 193 ? 45.594 -20.055 -59.014 1.00 88.12 193 ASP A CA 1
ATOM 1580 C C . ASP A 1 193 ? 46.403 -20.291 -60.311 1.00 88.12 193 ASP A C 1
ATOM 1582 O O . ASP A 1 193 ? 46.164 -19.623 -61.328 1.00 88.12 193 ASP A O 1
ATOM 1586 N N . PRO A 1 194 ? 47.354 -21.247 -60.337 1.00 84.69 194 PRO A N 1
ATOM 1587 C CA . PRO A 1 194 ? 48.175 -21.521 -61.516 1.00 84.69 194 PRO A CA 1
ATOM 1588 C C . PRO A 1 194 ? 47.359 -21.993 -62.726 1.00 84.69 194 PRO A C 1
ATOM 1590 O O . PRO A 1 194 ? 47.807 -21.836 -63.859 1.00 84.69 194 PRO A O 1
ATOM 1593 N N . ARG A 1 195 ? 46.159 -22.541 -62.509 1.00 87.44 195 ARG A N 1
ATOM 1594 C CA . ARG A 1 195 ? 45.283 -23.052 -63.571 1.00 87.44 195 ARG A CA 1
ATOM 1595 C C . ARG A 1 195 ? 44.506 -21.945 -64.278 1.00 87.44 195 ARG A C 1
ATOM 1597 O O . ARG A 1 195 ? 44.021 -22.156 -65.384 1.00 87.44 195 ARG A O 1
ATOM 1604 N N . PHE A 1 196 ? 44.378 -20.772 -63.660 1.00 87.25 196 PHE A N 1
ATOM 1605 C CA . PHE A 1 196 ? 43.632 -19.660 -64.237 1.00 87.25 196 PHE A CA 1
ATOM 1606 C C . PHE A 1 196 ? 44.529 -18.841 -65.175 1.00 87.25 196 PHE A C 1
ATOM 1608 O O . PHE A 1 196 ? 45.487 -18.196 -64.745 1.00 87.25 196 PHE A O 1
ATOM 1615 N N . THR A 1 197 ? 44.250 -18.871 -66.476 1.00 85.56 197 THR A N 1
ATOM 1616 C CA . THR A 1 197 ? 45.095 -18.230 -67.503 1.00 85.56 197 THR A CA 1
ATOM 1617 C C . THR A 1 197 ? 44.629 -16.826 -67.882 1.00 85.56 197 THR A C 1
ATOM 1619 O O . THR A 1 197 ? 45.409 -16.044 -68.420 1.00 85.56 197 THR A O 1
ATOM 1622 N N . THR A 1 198 ? 43.383 -16.475 -67.573 1.00 89.69 198 THR A N 1
ATOM 1623 C CA . THR A 1 198 ? 42.797 -15.170 -67.891 1.00 89.69 198 THR A CA 1
ATOM 1624 C C . THR A 1 198 ? 43.035 -14.158 -66.773 1.00 89.69 198 THR A C 1
ATOM 1626 O O . THR A 1 198 ? 42.835 -14.458 -65.601 1.00 89.69 198 THR A O 1
ATOM 1629 N N . ILE A 1 199 ? 43.422 -12.928 -67.108 1.00 89.50 199 ILE A N 1
ATOM 1630 C CA . ILE A 1 199 ? 43.508 -11.842 -66.122 1.00 89.50 199 ILE A CA 1
ATOM 1631 C C . ILE A 1 199 ? 42.102 -11.268 -65.934 1.00 89.50 199 ILE A C 1
ATOM 1633 O O . ILE A 1 199 ? 41.589 -10.572 -66.813 1.00 89.50 199 ILE A O 1
ATOM 1637 N N . GLY A 1 200 ? 41.479 -11.568 -64.793 1.00 89.00 200 GLY A N 1
ATOM 1638 C CA . GLY A 1 200 ? 40.156 -11.048 -64.446 1.00 89.00 200 GLY A CA 1
ATOM 1639 C C . GLY A 1 200 ? 40.120 -9.517 -64.356 1.00 89.00 200 GLY A C 1
ATOM 1640 O O . GLY A 1 200 ? 41.149 -8.846 -64.240 1.00 89.00 200 GLY A O 1
ATOM 1641 N N . SER A 1 201 ? 38.925 -8.937 -64.423 1.00 93.25 201 SER A N 1
ATOM 1642 C CA . SER A 1 201 ? 38.660 -7.544 -64.046 1.00 93.25 201 SER A CA 1
ATOM 1643 C C . SER A 1 201 ? 37.990 -7.479 -62.684 1.00 93.25 201 SER A C 1
ATOM 1645 O O . SER A 1 201 ? 37.438 -8.470 -62.209 1.00 93.25 201 SER A O 1
ATOM 1647 N N . LEU A 1 202 ? 38.034 -6.306 -62.049 1.00 94.94 202 LEU A N 1
ATOM 1648 C CA . LEU A 1 202 ? 37.187 -6.079 -60.887 1.00 94.94 202 LEU A CA 1
ATOM 1649 C C . LEU A 1 202 ? 35.713 -6.185 -61.312 1.00 94.94 202 LEU A C 1
ATOM 1651 O O . LEU A 1 202 ? 35.365 -5.701 -62.395 1.00 94.94 202 LEU A O 1
ATOM 1655 N N . PRO A 1 203 ? 34.853 -6.821 -60.501 1.00 94.44 203 PRO A N 1
ATOM 1656 C CA . PRO A 1 203 ? 33.426 -6.858 -60.775 1.00 94.44 203 PRO A CA 1
ATOM 1657 C C . PRO A 1 203 ? 32.841 -5.437 -60.804 1.00 94.44 203 PRO A C 1
ATOM 1659 O O . PRO A 1 203 ? 33.176 -4.642 -59.922 1.00 94.44 203 PRO A O 1
ATOM 1662 N N . PRO A 1 204 ? 31.927 -5.120 -61.742 1.00 90.50 204 PRO A N 1
ATOM 1663 C CA . PRO A 1 204 ? 31.247 -3.820 -61.769 1.00 90.50 204 PRO A CA 1
ATOM 1664 C C . PRO A 1 204 ? 30.442 -3.565 -60.483 1.00 90.50 204 PRO A C 1
ATOM 1666 O O . PRO A 1 204 ? 30.283 -2.423 -60.054 1.00 90.50 204 PRO A O 1
ATOM 1669 N N . ASP A 1 205 ? 30.011 -4.633 -59.807 1.00 94.88 205 ASP A N 1
ATOM 1670 C CA . ASP A 1 205 ? 29.320 -4.562 -58.520 1.00 94.88 205 ASP A CA 1
ATOM 1671 C C . ASP A 1 205 ? 30.172 -3.936 -57.406 1.00 94.88 205 ASP A C 1
ATOM 1673 O O . ASP A 1 205 ? 29.614 -3.435 -56.431 1.00 94.88 205 ASP A O 1
ATOM 1677 N N . LEU A 1 206 ? 31.508 -3.914 -57.529 1.00 96.00 206 LEU A N 1
ATOM 1678 C CA . LEU A 1 206 ? 32.377 -3.293 -56.528 1.00 96.00 206 LEU A CA 1
ATOM 1679 C C . LEU A 1 206 ? 32.159 -1.774 -56.448 1.00 96.00 206 LEU A C 1
ATOM 1681 O O . LEU A 1 206 ? 32.083 -1.226 -55.349 1.00 96.00 206 LEU A O 1
ATOM 1685 N N . ASP A 1 207 ? 31.991 -1.099 -57.588 1.00 96.31 207 ASP A N 1
ATOM 1686 C CA . ASP A 1 207 ? 31.670 0.334 -57.627 1.00 96.31 207 ASP A CA 1
ATOM 1687 C C . ASP A 1 207 ? 30.283 0.626 -57.059 1.00 96.31 207 ASP A C 1
ATOM 1689 O O . ASP A 1 207 ? 30.092 1.591 -56.308 1.00 96.31 207 ASP A O 1
ATOM 1693 N N . ALA A 1 208 ? 29.323 -0.252 -57.358 1.00 96.44 208 ALA A N 1
ATOM 1694 C CA . ALA A 1 208 ? 27.993 -0.176 -56.777 1.00 96.44 208 ALA A CA 1
ATOM 1695 C C . ALA A 1 208 ? 28.051 -0.354 -55.252 1.00 96.44 208 ALA A C 1
ATOM 1697 O O . ALA A 1 208 ? 27.408 0.409 -54.536 1.00 96.44 208 ALA A O 1
ATOM 1698 N N . LEU A 1 209 ? 28.845 -1.304 -54.739 1.00 97.50 209 LEU A N 1
ATOM 1699 C CA . LEU A 1 209 ? 29.053 -1.510 -53.302 1.00 97.50 209 LEU A CA 1
ATOM 1700 C C . LEU A 1 209 ? 29.691 -0.287 -52.637 1.00 97.50 209 LEU A C 1
ATOM 1702 O O . LEU A 1 209 ? 29.247 0.098 -51.555 1.00 97.50 209 LEU A O 1
ATOM 1706 N N . MET A 1 210 ? 30.706 0.325 -53.257 1.00 97.94 210 MET A N 1
ATOM 1707 C CA . MET A 1 210 ? 31.385 1.510 -52.715 1.00 97.94 210 MET A CA 1
ATOM 1708 C C . MET A 1 210 ? 30.475 2.729 -52.656 1.00 97.94 210 MET A C 1
ATOM 1710 O O . MET A 1 210 ? 30.400 3.381 -51.615 1.00 97.94 210 MET A O 1
ATOM 1714 N N . THR A 1 211 ? 29.752 2.998 -53.744 1.00 97.69 211 THR A N 1
ATOM 1715 C CA . THR A 1 211 ? 28.761 4.082 -53.808 1.00 97.69 211 THR A CA 1
ATOM 1716 C C . THR A 1 211 ? 27.707 3.886 -52.727 1.00 97.69 211 THR A C 1
ATOM 1718 O O . THR A 1 211 ? 27.531 4.738 -51.865 1.00 97.69 211 THR A O 1
ATOM 1721 N N . ARG A 1 212 ? 27.125 2.688 -52.664 1.00 97.75 212 ARG A N 1
ATOM 1722 C CA . ARG A 1 212 ? 26.153 2.307 -51.641 1.00 97.75 212 ARG A CA 1
ATOM 1723 C C . ARG A 1 212 ? 26.704 2.472 -50.219 1.00 97.75 212 ARG A C 1
ATOM 1725 O O . ARG A 1 212 ? 26.018 2.991 -49.346 1.00 97.75 212 ARG A O 1
ATOM 1732 N N . ALA A 1 213 ? 27.923 2.023 -49.927 1.00 97.94 213 ALA A N 1
ATOM 1733 C CA . ALA A 1 213 ? 28.502 2.185 -48.589 1.00 97.94 213 ALA A CA 1
ATOM 1734 C C . ALA A 1 213 ? 28.717 3.663 -48.222 1.00 97.94 213 ALA A C 1
ATOM 1736 O O . ALA A 1 213 ? 28.528 4.044 -47.070 1.00 97.94 213 ALA A O 1
ATOM 1737 N N . ARG A 1 214 ? 29.067 4.505 -49.200 1.00 98.19 214 ARG A N 1
ATOM 1738 C CA . ARG A 1 214 ? 29.136 5.956 -49.014 1.00 98.19 214 ARG A CA 1
ATOM 1739 C C . ARG A 1 214 ? 27.757 6.555 -48.737 1.00 98.19 214 ARG A C 1
ATOM 1741 O O . ARG A 1 214 ? 27.653 7.389 -47.843 1.00 98.19 214 ARG A O 1
ATOM 1748 N N . ASP A 1 215 ? 26.725 6.107 -49.446 1.00 98.12 215 ASP A N 1
ATOM 1749 C CA . ASP A 1 215 ? 25.346 6.556 -49.235 1.00 98.12 215 ASP A CA 1
ATOM 1750 C C . ASP A 1 215 ? 24.848 6.191 -47.831 1.00 98.12 215 ASP A C 1
ATOM 1752 O O . ASP A 1 215 ? 24.298 7.043 -47.143 1.00 98.12 215 ASP A O 1
ATOM 1756 N N . ASP A 1 216 ? 25.115 4.969 -47.353 1.00 98.00 216 ASP A N 1
ATOM 1757 C CA . ASP A 1 216 ? 24.776 4.578 -45.976 1.00 98.00 216 ASP A CA 1
ATOM 1758 C C . ASP A 1 216 ? 25.517 5.443 -44.942 1.00 98.00 216 ASP A C 1
ATOM 1760 O O . ASP A 1 216 ? 24.942 5.809 -43.919 1.00 98.00 216 ASP A O 1
ATOM 1764 N N . LEU A 1 217 ? 26.788 5.781 -45.187 1.00 98.00 217 LEU A N 1
ATOM 1765 C CA . LEU A 1 217 ? 27.562 6.632 -44.281 1.00 98.00 217 LEU A CA 1
ATOM 1766 C C . LEU A 1 217 ? 27.041 8.077 -44.270 1.00 98.00 217 LEU A C 1
ATOM 1768 O O . LEU A 1 217 ? 27.038 8.725 -43.225 1.00 98.00 217 LEU A O 1
ATOM 1772 N N . ASN A 1 218 ? 26.585 8.586 -45.415 1.00 97.81 218 ASN A N 1
ATOM 1773 C CA . ASN A 1 218 ? 25.916 9.882 -45.488 1.00 97.81 218 ASN A CA 1
ATOM 1774 C C . ASN A 1 218 ? 24.569 9.841 -44.756 1.00 97.81 218 ASN A C 1
ATOM 1776 O O . ASN A 1 218 ? 24.319 10.719 -43.938 1.00 97.81 218 ASN A O 1
ATOM 1780 N N . ALA A 1 219 ? 23.773 8.785 -44.954 1.00 97.06 219 ALA A N 1
ATOM 1781 C CA . ALA A 1 219 ? 22.520 8.580 -44.234 1.00 97.06 219 ALA A CA 1
ATOM 1782 C C . ALA A 1 219 ? 22.741 8.533 -42.714 1.00 97.06 219 ALA A C 1
ATOM 1784 O O . ALA A 1 219 ? 21.980 9.138 -41.969 1.00 97.06 219 ALA A O 1
ATOM 1785 N N . TYR A 1 220 ? 23.817 7.888 -42.241 1.00 97.75 220 TYR A N 1
ATOM 1786 C CA . TYR A 1 220 ? 24.209 7.978 -40.832 1.00 97.75 220 TYR A CA 1
ATOM 1787 C C . TYR A 1 220 ? 24.431 9.430 -40.399 1.00 97.75 220 TYR A C 1
ATOM 1789 O O . TYR A 1 220 ? 23.886 9.840 -39.385 1.00 97.75 220 TYR A O 1
ATOM 1797 N N . ARG A 1 221 ? 25.223 10.213 -41.143 1.00 97.12 221 ARG A N 1
ATOM 1798 C CA . ARG A 1 221 ? 25.532 11.603 -40.763 1.00 97.12 221 ARG A CA 1
ATOM 1799 C C . ARG A 1 221 ? 24.296 12.491 -40.760 1.00 97.12 221 ARG A C 1
ATOM 1801 O O . ARG A 1 221 ? 24.208 13.376 -39.920 1.00 97.12 221 ARG A O 1
ATOM 1808 N N . GLU A 1 222 ? 23.363 12.258 -41.677 1.00 96.50 222 GLU A N 1
ATOM 1809 C CA . GLU A 1 222 ? 22.076 12.950 -41.703 1.00 96.50 222 GLU A CA 1
ATOM 1810 C C . GLU A 1 222 ? 21.261 12.621 -40.452 1.00 96.50 222 GLU A C 1
ATOM 1812 O O . GLU A 1 222 ? 20.889 13.534 -39.719 1.00 96.50 222 GLU A O 1
ATOM 1817 N N . VAL A 1 223 ? 21.062 11.333 -40.152 1.00 94.56 223 VAL A N 1
ATOM 1818 C CA . VAL A 1 223 ? 20.330 10.879 -38.957 1.00 94.56 223 VAL A CA 1
ATOM 1819 C C . VAL A 1 223 ? 21.002 11.393 -37.679 1.00 94.56 223 VAL A C 1
ATOM 1821 O O . VAL A 1 223 ? 20.352 12.001 -36.835 1.00 94.56 223 VAL A O 1
ATOM 1824 N N . HIS A 1 224 ? 22.318 11.234 -37.569 1.00 94.50 224 HIS A N 1
ATOM 1825 C CA . HIS A 1 224 ? 23.104 11.715 -36.439 1.00 94.50 224 HIS A CA 1
ATOM 1826 C C . HIS A 1 224 ? 23.057 13.248 -36.317 1.00 94.50 224 HIS A C 1
ATOM 1828 O O . HIS A 1 224 ? 22.978 13.788 -35.218 1.00 94.50 224 HIS A O 1
ATOM 1834 N N . GLY A 1 225 ? 23.032 13.979 -37.432 1.00 93.19 225 GLY A N 1
ATOM 1835 C CA . GLY A 1 225 ? 22.850 15.429 -37.441 1.00 93.19 225 GLY A CA 1
ATOM 1836 C C . GLY A 1 225 ? 21.464 15.858 -36.956 1.00 93.19 225 GLY A C 1
ATOM 1837 O O . GLY A 1 225 ? 21.367 16.795 -36.167 1.00 93.19 225 GLY A O 1
ATOM 1838 N N . MET A 1 226 ? 20.403 15.149 -37.362 1.00 92.19 226 MET A N 1
ATOM 1839 C CA . MET A 1 226 ? 19.015 15.450 -36.974 1.00 92.19 226 MET A CA 1
ATOM 1840 C C . MET A 1 226 ? 18.778 15.361 -35.465 1.00 92.19 226 MET A C 1
ATOM 1842 O O . MET A 1 226 ? 17.941 16.090 -34.938 1.00 92.19 226 MET A O 1
ATOM 1846 N N . PHE A 1 227 ? 19.511 14.491 -34.772 1.00 88.44 227 PHE A N 1
ATOM 1847 C CA . PHE A 1 227 ? 19.387 14.333 -33.325 1.00 88.44 227 PHE A CA 1
ATOM 1848 C C . PHE A 1 227 ? 20.401 15.171 -32.538 1.00 88.44 227 PHE A C 1
ATOM 1850 O O . PHE A 1 227 ? 20.359 15.189 -31.309 1.00 88.44 227 PHE A O 1
ATOM 1857 N N . SER A 1 228 ? 21.340 15.865 -33.193 1.00 83.31 228 SER A N 1
ATOM 1858 C CA . SER A 1 228 ? 22.353 16.676 -32.505 1.00 83.31 228 SER A CA 1
ATOM 1859 C C . SER A 1 228 ? 21.684 17.815 -31.722 1.00 83.31 228 SER A C 1
ATOM 1861 O O . SER A 1 228 ? 21.018 18.666 -32.307 1.00 83.31 228 SER A O 1
ATOM 1863 N N . GLY A 1 229 ? 21.804 17.797 -30.389 1.00 78.88 229 GLY A N 1
ATOM 1864 C CA . GLY A 1 229 ? 21.145 18.749 -29.481 1.00 78.88 229 GLY A CA 1
ATOM 1865 C C . GLY A 1 229 ? 19.827 18.277 -28.850 1.00 78.88 229 GLY A C 1
ATOM 1866 O O . GLY A 1 229 ? 19.277 18.983 -28.007 1.00 78.88 229 GLY A O 1
ATOM 1867 N N . VAL A 1 230 ? 19.330 17.090 -29.208 1.00 72.00 230 VAL A N 1
ATOM 1868 C CA . VAL A 1 230 ? 18.178 16.450 -28.557 1.00 72.00 230 VAL A CA 1
ATOM 1869 C C . VAL A 1 230 ? 18.704 15.291 -27.714 1.00 72.00 230 VAL A C 1
ATOM 1871 O O . VAL A 1 230 ? 18.719 14.157 -28.179 1.00 72.00 230 VAL A O 1
ATOM 1874 N N . GLY A 1 231 ? 19.196 15.578 -26.506 1.00 64.56 231 GLY A N 1
ATOM 1875 C CA . GLY A 1 231 ? 19.583 14.513 -25.585 1.00 64.56 231 GLY A CA 1
ATOM 1876 C C . GLY A 1 231 ? 20.063 14.957 -24.209 1.00 64.56 231 GLY A C 1
ATOM 1877 O O . GLY A 1 231 ? 20.416 16.115 -23.985 1.00 64.56 231 GLY A O 1
ATOM 1878 N N . ALA A 1 232 ? 20.000 14.023 -23.260 1.00 70.81 232 ALA A N 1
ATOM 1879 C CA . ALA A 1 232 ? 20.626 14.141 -21.945 1.00 70.81 232 ALA A CA 1
ATOM 1880 C C . ALA A 1 232 ? 22.091 13.661 -21.991 1.00 70.81 232 ALA A C 1
ATOM 1882 O O . ALA A 1 232 ? 22.464 12.891 -22.867 1.00 70.81 232 ALA A O 1
ATOM 1883 N N . ALA A 1 233 ? 22.898 14.012 -20.984 1.00 74.19 233 ALA A N 1
ATOM 1884 C CA . ALA A 1 233 ? 24.344 13.732 -20.953 1.00 74.19 233 ALA A CA 1
ATOM 1885 C C . ALA A 1 233 ? 24.757 12.264 -21.227 1.00 74.19 233 ALA A C 1
ATOM 1887 O O . ALA A 1 233 ? 25.842 12.009 -21.737 1.00 74.19 233 ALA A O 1
ATOM 1888 N N . VAL A 1 234 ? 23.912 11.281 -20.887 1.00 70.56 234 VAL A N 1
ATOM 1889 C CA . VAL A 1 234 ? 24.182 9.855 -21.170 1.00 70.56 234 VAL A CA 1
ATOM 1890 C C . VAL A 1 234 ? 23.988 9.521 -22.654 1.00 70.56 234 VAL A C 1
ATOM 1892 O O . VAL A 1 234 ? 24.703 8.686 -23.205 1.00 70.56 234 VAL A O 1
ATOM 1895 N N . GLU A 1 235 ? 23.035 10.175 -23.314 1.00 81.25 235 GLU A N 1
ATOM 1896 C CA . GLU A 1 235 ? 22.796 10.022 -24.751 1.00 81.25 235 GLU A CA 1
ATOM 1897 C C . GLU A 1 235 ? 23.961 10.609 -25.551 1.00 81.25 235 GLU A C 1
ATOM 1899 O O . GLU A 1 235 ? 24.364 10.027 -26.557 1.00 81.25 235 GLU A O 1
ATOM 1904 N N . ASP A 1 236 ? 24.561 11.691 -25.052 1.00 85.19 236 ASP A N 1
ATOM 1905 C CA . ASP A 1 236 ? 25.721 12.325 -25.676 1.00 85.19 236 ASP A CA 1
ATOM 1906 C C . ASP A 1 236 ? 26.925 11.375 -25.743 1.00 85.19 236 ASP A C 1
ATOM 1908 O O . ASP A 1 236 ? 27.562 11.283 -26.789 1.00 85.19 236 ASP A O 1
ATOM 1912 N N . GLN A 1 237 ? 27.181 10.584 -24.692 1.00 90.00 237 GLN A N 1
ATOM 1913 C CA . GLN A 1 237 ? 28.291 9.621 -24.684 1.00 90.00 237 GLN A CA 1
ATOM 1914 C C . GLN A 1 237 ? 28.108 8.507 -25.726 1.00 90.00 237 GLN A C 1
ATOM 1916 O O . GLN A 1 237 ? 29.037 8.177 -26.462 1.00 90.00 237 GLN A O 1
ATOM 1921 N N . ILE A 1 238 ? 26.912 7.910 -25.809 1.00 91.38 238 ILE A N 1
ATOM 1922 C CA . ILE A 1 238 ? 26.638 6.854 -26.801 1.00 91.38 238 ILE A CA 1
ATOM 1923 C C . ILE A 1 238 ? 26.816 7.413 -28.213 1.00 91.38 238 ILE A C 1
ATOM 1925 O O . ILE A 1 238 ? 27.360 6.747 -29.093 1.00 91.38 238 ILE A O 1
ATOM 1929 N N . ARG A 1 239 ? 26.360 8.643 -28.437 1.00 92.00 239 ARG A N 1
ATOM 1930 C CA . ARG A 1 239 ? 26.420 9.288 -29.746 1.00 92.00 239 ARG A CA 1
ATOM 1931 C C . ARG A 1 239 ? 27.833 9.710 -30.121 1.00 92.00 239 ARG A C 1
ATOM 1933 O O . ARG A 1 239 ? 28.188 9.584 -31.289 1.00 92.00 239 ARG A O 1
ATOM 1940 N N . GLU A 1 240 ? 28.651 10.128 -29.163 1.00 94.12 240 GLU A N 1
ATOM 1941 C CA . GLU A 1 240 ? 30.079 10.375 -29.374 1.00 94.12 240 GLU A CA 1
ATOM 1942 C C . GLU A 1 240 ? 30.793 9.108 -29.872 1.00 94.12 240 GLU A C 1
ATOM 1944 O O . GLU A 1 240 ? 31.476 9.144 -30.897 1.00 94.12 240 GLU A O 1
ATOM 1949 N N . GLU A 1 241 ? 30.544 7.960 -29.233 1.00 95.69 241 GLU A N 1
ATOM 1950 C CA . GLU A 1 241 ? 31.093 6.665 -29.661 1.00 95.69 241 GLU A CA 1
ATOM 1951 C C . GLU A 1 241 ? 30.622 6.273 -31.073 1.00 95.69 241 GLU A C 1
ATOM 1953 O O . GLU A 1 241 ? 31.425 5.873 -31.923 1.00 95.69 241 GLU A O 1
ATOM 1958 N N . LEU A 1 242 ? 29.327 6.439 -31.377 1.00 96.00 242 LEU A N 1
ATOM 1959 C CA . LEU A 1 242 ? 28.802 6.207 -32.730 1.00 96.00 242 LEU A CA 1
ATOM 1960 C C . LEU A 1 242 ? 29.437 7.160 -33.757 1.00 96.00 242 LEU A C 1
ATOM 1962 O O . LEU A 1 242 ? 29.745 6.748 -34.883 1.00 96.00 242 LEU A O 1
ATOM 1966 N N . GLY A 1 243 ? 29.697 8.409 -33.364 1.00 96.25 243 GLY A N 1
ATOM 1967 C CA . GLY A 1 243 ? 30.437 9.397 -34.144 1.00 96.25 243 GLY A CA 1
ATOM 1968 C C . GLY A 1 243 ? 31.838 8.899 -34.494 1.00 96.25 243 GLY A C 1
ATOM 1969 O O . GLY A 1 243 ? 32.186 8.826 -35.676 1.00 96.25 243 GLY A O 1
ATOM 1970 N N . GLY A 1 244 ? 32.596 8.440 -33.497 1.00 97.25 244 GLY A N 1
ATOM 1971 C CA . GLY A 1 244 ? 33.916 7.837 -33.698 1.00 97.25 244 GLY A CA 1
ATOM 1972 C C . GLY A 1 244 ? 33.880 6.607 -34.615 1.00 97.25 244 GLY A C 1
ATOM 1973 O O . GLY A 1 244 ? 34.719 6.456 -35.511 1.00 97.25 244 GLY A O 1
ATOM 1974 N N . MET A 1 245 ? 32.861 5.749 -34.481 1.00 98.00 245 MET A N 1
ATOM 1975 C CA . MET A 1 245 ? 32.661 4.609 -35.386 1.00 98.00 245 MET A CA 1
ATOM 1976 C C . MET A 1 245 ? 32.418 5.048 -36.836 1.00 98.00 245 MET A C 1
ATOM 1978 O O . MET A 1 245 ? 32.932 4.422 -37.766 1.00 98.00 245 MET A O 1
ATOM 1982 N N . SER A 1 246 ? 31.653 6.119 -37.044 1.00 97.88 246 SER A N 1
ATOM 1983 C CA . SER A 1 246 ? 31.386 6.694 -38.365 1.00 97.88 246 SER A CA 1
ATOM 1984 C C . SER A 1 246 ? 32.634 7.287 -39.012 1.00 97.88 246 SER A C 1
ATOM 1986 O O . SER A 1 246 ? 32.890 7.070 -40.202 1.00 97.88 246 SER A O 1
ATOM 1988 N N . GLU A 1 247 ? 33.455 7.989 -38.234 1.00 98.06 247 GLU A N 1
ATOM 1989 C CA . GLU A 1 247 ? 34.742 8.509 -38.697 1.00 98.06 247 GLU A CA 1
ATOM 1990 C C . GLU A 1 247 ? 35.679 7.377 -39.120 1.00 98.06 247 GLU A C 1
ATOM 1992 O O . GLU A 1 247 ? 36.222 7.402 -40.231 1.00 98.06 247 GLU A O 1
ATOM 1997 N N . SER A 1 248 ? 35.787 6.340 -38.285 1.00 98.19 248 SER A N 1
ATOM 1998 C CA . SER A 1 248 ? 36.554 5.129 -38.580 1.00 98.19 248 SER A CA 1
ATOM 1999 C C . SER A 1 248 ? 36.052 4.434 -39.852 1.00 98.19 248 SER A C 1
ATOM 2001 O O . SER A 1 248 ? 36.839 4.132 -40.755 1.00 98.19 248 SER A O 1
ATOM 2003 N N . ALA A 1 249 ? 34.733 4.272 -40.001 1.00 98.06 249 ALA A N 1
ATOM 2004 C CA . ALA A 1 249 ? 34.123 3.713 -41.204 1.00 98.06 249 ALA A CA 1
ATOM 2005 C C . ALA A 1 249 ? 34.425 4.560 -42.454 1.00 98.06 249 ALA A C 1
ATOM 2007 O O . ALA A 1 249 ? 34.741 4.020 -43.517 1.00 98.06 249 ALA A O 1
ATOM 2008 N N . GLY A 1 250 ? 34.400 5.889 -42.332 1.00 98.00 250 GLY A N 1
ATOM 2009 C CA . GLY A 1 250 ? 34.794 6.808 -43.397 1.00 98.00 250 GLY A CA 1
ATOM 2010 C C . GLY A 1 250 ? 36.266 6.673 -43.791 1.00 98.00 250 GLY A C 1
ATOM 2011 O O . GLY A 1 250 ? 36.581 6.666 -44.983 1.00 98.00 250 GLY A O 1
ATOM 2012 N N . GLY A 1 251 ? 37.163 6.528 -42.813 1.00 97.81 251 GLY A N 1
ATOM 2013 C CA . GLY A 1 251 ? 38.578 6.232 -43.041 1.00 97.81 251 GLY A CA 1
ATOM 2014 C C . GLY A 1 251 ? 38.776 4.904 -43.774 1.00 97.81 251 GLY A C 1
ATOM 2015 O O . GLY A 1 251 ? 39.468 4.855 -44.792 1.00 97.81 251 GLY A O 1
ATOM 2016 N N . MET A 1 252 ? 38.089 3.851 -43.328 1.00 98.31 252 MET A N 1
ATOM 2017 C CA . MET A 1 252 ? 38.112 2.533 -43.962 1.00 98.31 252 MET A CA 1
ATOM 2018 C C . MET A 1 252 ? 37.641 2.585 -45.424 1.00 98.31 252 MET A C 1
ATOM 2020 O O . MET A 1 252 ? 38.313 2.036 -46.296 1.00 98.31 252 MET A O 1
ATOM 2024 N N . LEU A 1 253 ? 36.532 3.274 -45.725 1.00 98.06 253 LEU A N 1
ATOM 2025 C CA . LEU A 1 253 ? 36.040 3.414 -47.102 1.00 98.06 253 LEU A CA 1
ATOM 2026 C C . LEU A 1 253 ? 37.023 4.172 -48.004 1.00 98.06 253 LEU A C 1
ATOM 2028 O O . LEU A 1 253 ? 37.214 3.780 -49.156 1.00 98.06 253 LEU A O 1
ATOM 2032 N N . LYS A 1 254 ? 37.685 5.219 -47.492 1.00 98.19 254 LYS A N 1
ATOM 2033 C CA . LYS A 1 254 ? 38.747 5.925 -48.232 1.00 98.19 254 LYS A CA 1
ATOM 2034 C C . LYS A 1 254 ? 39.904 4.980 -48.568 1.00 98.19 254 LYS A C 1
ATOM 2036 O O . LYS A 1 254 ? 40.338 4.942 -49.717 1.00 98.19 254 LYS A O 1
ATOM 2041 N N . SER A 1 255 ? 40.357 4.180 -47.604 1.00 98.06 255 SER A N 1
ATOM 2042 C CA . SER A 1 255 ? 41.410 3.180 -47.824 1.00 98.06 255 SER A CA 1
ATOM 2043 C C . SER A 1 255 ? 41.000 2.129 -48.855 1.00 98.06 255 SER A C 1
ATOM 2045 O O . SER A 1 255 ? 41.771 1.835 -49.764 1.00 98.06 255 SER A O 1
ATOM 2047 N N . LEU A 1 256 ? 39.769 1.611 -48.780 1.00 97.88 256 LEU A N 1
ATOM 2048 C CA . LEU A 1 256 ? 39.246 0.658 -49.765 1.00 97.88 256 LEU A CA 1
ATOM 2049 C C . LEU A 1 256 ? 39.186 1.255 -51.175 1.00 97.88 256 LEU A C 1
ATOM 2051 O O . LEU A 1 256 ? 39.450 0.538 -52.140 1.00 97.88 256 LEU A O 1
ATOM 2055 N N . HIS A 1 257 ? 38.888 2.550 -51.303 1.00 97.75 257 HIS A N 1
ATOM 2056 C CA . HIS A 1 257 ? 38.905 3.256 -52.584 1.00 97.75 257 HIS A CA 1
ATOM 2057 C C . HIS A 1 257 ? 40.324 3.387 -53.161 1.00 97.75 257 HIS A C 1
ATOM 2059 O O . HIS A 1 257 ? 40.523 3.166 -54.355 1.00 97.75 257 HIS A O 1
ATOM 2065 N N . TYR A 1 258 ? 41.329 3.677 -52.326 1.00 98.06 258 TYR A N 1
ATOM 2066 C CA . TYR A 1 258 ? 42.729 3.670 -52.767 1.00 98.06 258 TYR A CA 1
ATOM 2067 C C . TYR A 1 258 ? 43.186 2.276 -53.198 1.00 98.06 258 TYR A C 1
ATOM 2069 O O . TYR A 1 258 ? 43.754 2.140 -54.279 1.00 98.06 258 TYR A O 1
ATOM 2077 N N . ILE A 1 259 ? 42.842 1.241 -52.422 1.00 97.69 259 ILE A N 1
ATOM 2078 C CA . ILE A 1 259 ? 43.110 -0.158 -52.788 1.00 97.69 259 ILE A CA 1
ATOM 2079 C C . ILE A 1 259 ? 42.484 -0.479 -54.147 1.00 97.69 259 ILE A C 1
ATOM 2081 O O . ILE A 1 259 ? 43.151 -1.077 -54.986 1.00 97.69 259 ILE A O 1
ATOM 2085 N N . LYS A 1 260 ? 41.242 -0.045 -54.403 1.00 97.69 260 LYS A N 1
ATOM 2086 C CA . LYS A 1 260 ? 40.583 -0.244 -55.702 1.00 97.69 260 LYS A CA 1
ATOM 2087 C C . LYS A 1 260 ? 41.440 0.287 -56.839 1.00 97.69 260 LYS A C 1
ATOM 2089 O O . LYS A 1 260 ? 41.752 -0.452 -57.767 1.00 97.69 260 LYS A O 1
ATOM 2094 N N . ARG A 1 261 ? 41.833 1.557 -56.740 1.00 97.69 261 ARG A N 1
ATOM 2095 C CA . ARG A 1 261 ? 42.610 2.256 -57.766 1.00 97.69 261 ARG A CA 1
ATOM 2096 C C . ARG A 1 261 ? 43.949 1.566 -58.016 1.00 97.69 261 ARG A C 1
ATOM 2098 O O . ARG A 1 261 ? 44.354 1.400 -59.165 1.00 97.69 261 ARG A O 1
ATOM 2105 N N . ASP A 1 262 ? 44.617 1.138 -56.951 1.00 97.88 262 ASP A N 1
ATOM 2106 C CA . ASP A 1 262 ? 45.906 0.457 -57.047 1.00 97.88 262 ASP A CA 1
ATOM 2107 C C . ASP A 1 262 ? 45.751 -0.936 -57.683 1.00 97.88 262 ASP A C 1
ATOM 2109 O O . ASP A 1 262 ? 46.547 -1.314 -58.545 1.00 97.88 262 ASP A O 1
ATOM 2113 N N . VAL A 1 263 ? 44.686 -1.671 -57.343 1.00 96.88 263 VAL A N 1
ATOM 2114 C CA . VAL A 1 263 ? 44.337 -2.957 -57.968 1.00 96.88 263 VAL A CA 1
ATOM 2115 C C . VAL A 1 263 ? 43.976 -2.782 -59.444 1.00 96.88 263 VAL A C 1
ATOM 2117 O O . VAL A 1 263 ? 44.421 -3.570 -60.273 1.00 96.88 263 VAL A O 1
ATOM 2120 N N . GLU A 1 264 ? 43.215 -1.751 -59.812 1.00 97.12 264 GLU A N 1
ATOM 2121 C CA . GLU A 1 264 ? 42.892 -1.446 -61.212 1.00 97.12 264 GLU A CA 1
ATOM 2122 C C . GLU A 1 264 ? 44.151 -1.150 -62.025 1.00 97.12 264 GLU A C 1
ATOM 2124 O O . GLU A 1 264 ? 44.336 -1.721 -63.103 1.00 97.12 264 GLU A O 1
ATOM 2129 N N . ALA A 1 265 ? 45.045 -0.316 -61.489 1.00 96.88 265 ALA A N 1
ATOM 2130 C CA . ALA A 1 265 ? 46.324 -0.002 -62.115 1.00 96.88 265 ALA A CA 1
ATOM 2131 C C . ALA A 1 265 ? 47.208 -1.250 -62.252 1.00 96.88 265 ALA A C 1
ATOM 2133 O O . ALA A 1 265 ? 47.817 -1.471 -63.300 1.00 96.88 265 ALA A O 1
ATOM 2134 N N . PHE A 1 266 ? 47.249 -2.093 -61.219 1.00 95.00 266 PHE A N 1
ATOM 2135 C CA . PHE A 1 266 ? 47.967 -3.362 -61.243 1.00 95.00 266 PHE A CA 1
ATOM 2136 C C . PHE A 1 266 ? 47.419 -4.307 -62.319 1.00 95.00 266 PHE A C 1
ATOM 2138 O O . PHE A 1 266 ? 48.175 -4.774 -63.169 1.00 95.00 266 PHE A O 1
ATOM 2145 N N . LEU A 1 267 ? 46.103 -4.532 -62.350 1.00 94.88 267 LEU A N 1
ATOM 2146 C CA . LEU A 1 267 ? 45.452 -5.365 -63.362 1.00 94.88 267 LEU A CA 1
ATOM 2147 C C . LEU A 1 267 ? 45.666 -4.822 -64.782 1.00 94.88 267 LEU A C 1
ATOM 2149 O O . LEU A 1 267 ? 45.888 -5.603 -65.705 1.00 94.88 267 LEU A O 1
ATOM 2153 N N . ALA A 1 268 ? 45.619 -3.502 -64.973 1.00 95.31 268 ALA A N 1
ATOM 2154 C CA . ALA A 1 268 ? 45.882 -2.876 -66.266 1.00 95.31 268 ALA A CA 1
ATOM 2155 C C . ALA A 1 268 ? 47.315 -3.145 -66.751 1.00 95.31 268 ALA A C 1
ATOM 2157 O O . ALA A 1 268 ? 47.500 -3.524 -67.907 1.00 95.31 268 ALA A O 1
ATOM 2158 N N . ARG A 1 269 ? 48.313 -3.038 -65.861 1.00 95.06 269 ARG A N 1
ATOM 2159 C CA . ARG A 1 269 ? 49.711 -3.386 -66.176 1.00 95.06 269 ARG A CA 1
ATOM 2160 C C . ARG A 1 269 ? 49.865 -4.861 -66.536 1.00 95.06 269 ARG A C 1
ATOM 2162 O O . ARG A 1 269 ? 50.494 -5.168 -67.540 1.00 95.06 269 ARG A O 1
ATOM 2169 N N . LEU A 1 270 ? 49.238 -5.765 -65.779 1.00 92.12 270 LEU A N 1
ATOM 2170 C CA . LEU A 1 270 ? 49.276 -7.198 -66.093 1.00 92.12 270 LEU A CA 1
ATOM 2171 C C . LEU A 1 270 ? 48.676 -7.511 -67.470 1.00 92.12 270 LEU A C 1
ATOM 2173 O O . LEU A 1 270 ? 49.179 -8.386 -68.169 1.00 92.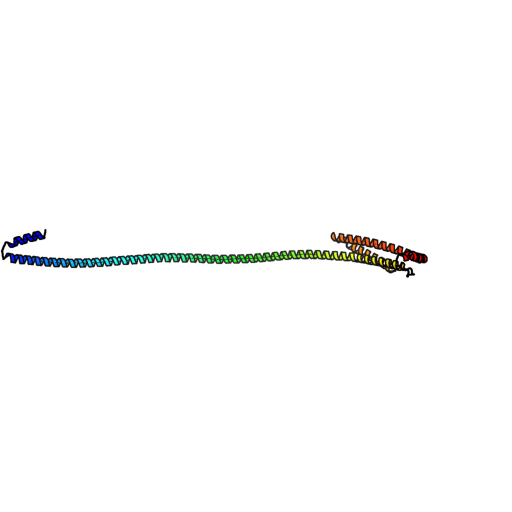12 270 LEU A O 1
ATOM 2177 N N . ARG A 1 271 ? 47.610 -6.805 -67.875 1.00 93.25 271 ARG A N 1
ATOM 2178 C CA . ARG A 1 271 ? 47.014 -6.969 -69.212 1.00 93.25 271 ARG A CA 1
ATOM 2179 C C . ARG A 1 271 ? 47.898 -6.408 -70.321 1.00 93.25 271 ARG A C 1
ATOM 2181 O O . ARG A 1 271 ? 47.929 -6.993 -71.398 1.00 93.25 271 ARG A O 1
ATOM 2188 N N . ALA A 1 272 ? 48.590 -5.299 -70.067 1.00 94.75 272 ALA A N 1
ATOM 2189 C CA . ALA A 1 272 ? 49.536 -4.719 -71.016 1.00 94.75 272 ALA A CA 1
ATOM 2190 C C . ALA A 1 272 ? 50.769 -5.618 -71.220 1.00 94.75 272 ALA A C 1
ATOM 2192 O O . ALA A 1 272 ? 51.284 -5.709 -72.331 1.00 94.75 272 ALA A O 1
ATOM 2193 N N . GLU A 1 273 ? 51.197 -6.330 -70.172 1.00 94.75 273 GLU A N 1
ATOM 2194 C CA . GLU A 1 273 ? 52.372 -7.208 -70.193 1.00 94.75 273 GLU A CA 1
ATOM 2195 C C . GLU A 1 273 ? 52.049 -8.642 -69.714 1.00 94.75 273 GLU A C 1
ATOM 2197 O O . GLU A 1 273 ? 52.473 -9.054 -68.628 1.00 94.75 273 GLU A O 1
ATOM 2202 N N . PRO A 1 274 ? 51.359 -9.474 -70.523 1.00 88.19 274 PRO A N 1
ATOM 2203 C CA . PRO A 1 274 ? 50.983 -10.830 -70.110 1.00 88.19 274 PRO A CA 1
ATOM 2204 C C . PRO A 1 274 ? 52.182 -11.723 -69.746 1.00 88.19 274 PRO A C 1
ATOM 2206 O O . PRO A 1 274 ? 52.072 -12.596 -68.890 1.00 88.19 274 PRO A O 1
ATOM 2209 N N . GLY A 1 275 ? 53.353 -11.497 -70.354 1.00 88.81 275 GLY A N 1
ATOM 2210 C CA . GLY A 1 275 ? 54.584 -12.227 -70.025 1.00 88.81 275 GLY A CA 1
ATOM 2211 C C . GLY A 1 275 ? 55.071 -11.977 -68.592 1.00 88.81 275 GLY A C 1
ATOM 2212 O O . GLY A 1 275 ? 55.486 -12.917 -67.912 1.00 88.81 275 GLY A O 1
ATOM 2213 N N . ALA A 1 276 ? 54.947 -10.740 -68.095 1.00 86.25 276 ALA A N 1
ATOM 2214 C CA . ALA A 1 276 ? 55.320 -10.381 -66.726 1.00 86.25 276 ALA A CA 1
ATOM 2215 C C . ALA A 1 276 ? 54.438 -11.105 -65.698 1.00 86.25 276 ALA A C 1
ATOM 2217 O O . ALA A 1 276 ? 54.927 -11.553 -64.659 1.00 86.25 276 ALA A O 1
ATOM 2218 N N . TRP A 1 277 ? 53.158 -11.302 -66.021 1.00 84.88 277 TRP A N 1
ATOM 2219 C CA . TRP A 1 277 ? 52.234 -12.090 -65.211 1.00 84.88 277 TRP A CA 1
ATOM 2220 C C . TRP A 1 277 ? 52.668 -13.555 -65.074 1.00 84.88 277 TRP A C 1
ATOM 2222 O O . TRP A 1 277 ? 52.707 -14.072 -63.958 1.00 84.88 277 TRP A O 1
ATOM 2232 N N . PHE A 1 278 ? 53.047 -14.220 -66.172 1.00 85.06 278 PHE A N 1
ATOM 2233 C CA . PHE A 1 278 ? 53.524 -15.609 -66.121 1.00 85.06 278 PHE A CA 1
ATOM 2234 C C . PHE A 1 278 ? 54.828 -15.746 -65.336 1.00 85.06 278 PHE A C 1
ATOM 2236 O O . PHE A 1 278 ? 54.971 -16.686 -64.556 1.00 85.06 278 PHE A O 1
ATOM 2243 N N . ILE A 1 279 ? 55.751 -14.791 -65.484 1.00 86.56 279 ILE A N 1
ATOM 2244 C CA . ILE A 1 279 ? 56.991 -14.751 -64.697 1.00 86.56 279 ILE A CA 1
ATOM 2245 C C . ILE A 1 279 ? 56.667 -14.577 -63.210 1.00 86.56 279 ILE A C 1
ATOM 2247 O O . ILE A 1 279 ? 57.210 -15.291 -62.367 1.00 86.56 279 ILE A O 1
ATOM 2251 N N . MET A 1 280 ? 55.746 -13.670 -62.877 1.00 84.69 280 MET A N 1
ATOM 2252 C CA . MET A 1 280 ? 55.302 -13.458 -61.504 1.00 84.69 280 MET A CA 1
ATOM 2253 C C . MET A 1 280 ? 54.631 -14.718 -60.937 1.00 84.69 280 MET A C 1
ATOM 2255 O O . MET A 1 280 ? 54.977 -15.147 -59.840 1.00 84.69 280 MET A O 1
ATOM 2259 N N . LYS A 1 281 ? 53.758 -15.385 -61.699 1.00 83.00 281 LYS A N 1
ATOM 2260 C CA . LYS A 1 281 ? 53.169 -16.677 -61.315 1.00 83.00 281 LYS A CA 1
ATOM 2261 C C . LYS A 1 281 ? 54.211 -17.769 -61.115 1.00 83.00 281 LYS A C 1
ATOM 2263 O O . LYS A 1 281 ? 54.127 -18.492 -60.132 1.00 83.00 281 LYS A O 1
ATOM 2268 N N . ALA A 1 282 ? 55.199 -17.886 -61.997 1.00 83.88 282 ALA A N 1
ATOM 2269 C CA . ALA A 1 282 ? 56.267 -18.872 -61.855 1.00 83.88 282 ALA A CA 1
ATOM 2270 C C . ALA A 1 282 ? 57.118 -18.609 -60.601 1.00 83.88 282 ALA A C 1
ATOM 2272 O O . ALA A 1 282 ? 57.500 -19.546 -59.902 1.00 83.88 282 ALA A O 1
ATOM 2273 N N . LYS A 1 283 ? 57.373 -17.332 -60.286 1.00 82.81 283 LYS A N 1
ATOM 2274 C CA . LYS A 1 283 ? 58.175 -16.921 -59.129 1.00 82.81 283 LYS A CA 1
ATOM 2275 C C . LYS A 1 283 ? 57.431 -17.073 -57.802 1.00 82.81 283 LYS A C 1
ATOM 2277 O O . LYS A 1 283 ? 58.015 -17.546 -56.834 1.00 82.81 283 LYS A O 1
ATOM 2282 N N . PHE A 1 284 ? 56.162 -16.672 -57.746 1.00 76.81 284 PHE A N 1
ATOM 2283 C CA . PHE A 1 284 ? 55.383 -16.652 -56.505 1.00 76.81 284 PHE A CA 1
ATOM 2284 C C . PHE A 1 284 ? 54.479 -17.878 -56.329 1.00 76.81 284 PHE A C 1
ATOM 2286 O O . PHE A 1 284 ? 54.196 -18.251 -55.200 1.00 76.81 284 PHE A O 1
ATOM 2293 N N . GLY A 1 285 ? 54.068 -18.567 -57.392 1.00 68.25 285 GLY A N 1
ATOM 2294 C CA . GLY A 1 285 ? 53.155 -19.719 -57.326 1.00 68.25 285 GLY A CA 1
ATOM 2295 C C . GLY A 1 285 ? 53.715 -20.952 -56.605 1.00 68.25 285 GLY A C 1
ATOM 2296 O O . GLY A 1 285 ? 52.945 -21.819 -56.204 1.00 68.25 285 GLY A O 1
ATOM 2297 N N . ASN A 1 286 ? 55.035 -21.022 -56.395 1.00 66.25 286 ASN A N 1
ATOM 2298 C CA . ASN A 1 286 ? 55.667 -22.049 -55.557 1.00 66.25 286 ASN A CA 1
ATOM 2299 C C . ASN A 1 286 ? 55.686 -21.687 -54.061 1.00 66.25 286 ASN A C 1
ATOM 2301 O O . ASN A 1 286 ? 55.962 -22.555 -53.246 1.00 66.25 286 ASN A O 1
ATOM 2305 N N . ILE A 1 287 ? 55.407 -20.428 -53.704 1.00 65.50 287 ILE A N 1
ATOM 2306 C CA . ILE A 1 287 ? 55.402 -19.935 -52.315 1.00 65.50 287 ILE A CA 1
ATOM 2307 C C . ILE A 1 287 ? 54.014 -20.116 -51.667 1.00 65.50 287 ILE A C 1
ATOM 2309 O O . ILE A 1 287 ? 53.907 -20.142 -50.448 1.00 65.50 287 ILE A O 1
ATOM 2313 N N . TRP A 1 288 ? 52.955 -20.262 -52.473 1.00 53.88 288 TRP A N 1
ATOM 2314 C CA . TRP A 1 288 ? 51.555 -20.310 -52.018 1.00 53.88 288 TRP A CA 1
ATOM 2315 C C . TRP A 1 288 ? 50.888 -21.696 -52.123 1.00 53.88 288 TRP A C 1
ATOM 2317 O O . TRP A 1 288 ? 49.666 -21.781 -51.999 1.00 53.88 288 TRP A O 1
ATOM 2327 N N . ARG A 1 289 ? 51.657 -22.763 -52.382 1.00 52.50 289 ARG A N 1
ATOM 2328 C CA . ARG A 1 289 ? 51.202 -24.151 -52.178 1.00 52.50 289 ARG A CA 1
ATOM 2329 C C . ARG A 1 289 ? 51.555 -24.601 -50.772 1.00 52.50 289 ARG A C 1
ATOM 2331 O O . ARG A 1 289 ? 50.707 -25.297 -50.180 1.00 52.50 289 ARG A O 1
#

pLDDT: mean 89.27, std 14.13, range [43.69, 98.56]

Foldseek 3Di:
DVVVVVVVVVVVVVPDPDPVVVVVVVVVVVVVVVVVVVVVVVVVVVVVVVVVVVVVVVVVVVVVVVVVVVVVVVVVVVVVVVVVVVVVVVVVVVVVVVVVVVVVVVVVVVVVVVVVVVVVVVVVVVVVVVVVVVVVVVVVVVVVVVVVVVVVVVVVVVLVVLLCQLVVLLVLLVVLLVVLVVQVVVLVVLLLDPPRLDLDDRDPVSVVSLVSSVVSLVSSVVSLVVCVPPDDPVSVVSSVVSVVSSVVSVVSSVVSVVVNVVVNVVSVVCVVPVVVSVVVNVVCSVVVD

Radius of gyration: 85.12 Å; chains: 1; bounding box: 125×57×229 Å

Secondary structure (DSSP, 8-state):
-HHHHHHHHHHHTTS---TTHHHHHHHHHHHHHHHHHHHHHHHHHHHHHHHHHHHHHHHHHHHHHHHHHHHHHHHHHHHHHHHHHHHHHHHHHHHHHHHHHHHHHHHHHHHHHHHHHHHHHHHHHHHHHHHHHHHHHHHHHHHHHHHHHHHHHHHHHHHHHHHHHHHHHHHHHHHHHHHHHHHHHHHHHHHH-TT--S-PPPPTHHHHHHHHHHHHHHHHHHHHHHTTT---HHHHHHHHHHHHHHHHHHHHHHHHHHHHHHHHHHHHHHHH-HHHHHHHHHHHTTT--

Organism: NCBI:txid930090